Protein AF-A0A2M7TR78-F1 (afdb_monomer)

Solvent-accessible surface area (backbone atoms only — not comparable to full-atom values): 15381 Å² total; per-residue (Å²): 136,82,85,82,82,67,82,48,75,63,46,55,50,51,51,50,55,42,48,76,73,43,94,60,79,64,64,51,94,86,28,72,64,33,50,52,47,51,51,51,42,52,52,50,48,53,51,47,50,49,67,61,47,50,59,47,40,69,39,72,93,63,24,55,70,71,52,36,46,67,65,30,33,87,78,73,43,71,75,55,68,53,31,48,14,66,48,50,40,89,72,60,31,35,34,40,33,44,50,91,96,42,34,41,5,70,47,34,81,66,35,57,53,68,48,60,48,61,40,40,32,30,22,63,29,81,58,80,73,67,96,66,62,88,87,65,64,87,84,62,78,80,71,68,56,64,43,46,29,27,24,72,45,61,32,71,38,52,27,88,33,50,66,34,51,36,23,34,32,28,70,42,61,9,50,74,29,37,38,83,50,52,61,49,36,53,43,67,66,75,62,95,47,77,46,46,92,72,61,46,68,40,38,33,24,74,45,56,40,74,67,14,33,54,52,58,48,71,68,58,47,48,50,52,44,54,51,50,52,56,48,49,53,54,49,50,52,50,50,51,38,50,61,52,42,69,40,89,65,36,72,40,60,51,76,44,78,48,53,98,38,92,95,35,64,47,74,47,76,46,64,82,64,136

Foldseek 3Di:
DDPPPDQDPVLVVVVCVDVVPHVDDPCDPPDPVVVVSVVVVVVVVVVVCCVVVVVLCQDLVNHDDPNNQVLQCVQPRGFDAWAWFWDDLVVVFKKKFFPPPAACCNQAVNAKDKAAWFKKWKFWQPPVVPDPPPPDPPVPPSHRDIWMKTFHGMWTGGRGDRMTGTIIITPDTAQSNWFQAWFRTWDIRDQPGDNSVVPRITMIGPHTTRPTHHTDDSVRSSVVSVVSVVVVVVVVVVVVFVVQCPDPQFPGWDWAPAPVHHPDIDIDTDGPDD

Nearest PDB structures (foldseek):
  8kea-assembly1_e  TM=4.701E-01  e=2.530E-07  unclassified Caudoviricetes
  8fqc-assembly1_F1  TM=4.465E-01  e=9.139E-06  Agrobacterium phage Milano
  9b45-assembly1_l  TM=3.827E-01  e=9.665E-06  Pseudomonas virus Pa193
  7kh1-assembly1_A5  TM=3.472E-01  e=5.781E-04  Vibrio phage XM1
  9b45-assembly1_p  TM=4.237E-01  e=1.661E-01  Pseudomonas virus Pa193

Mean predicted aligned error: 12.59 Å

pLDDT: mean 82.3, std 13.84, range [30.02, 94.75]

Radius of gyration: 34.25 Å; Cα contacts (8 Å, |Δi|>4): 455; chains: 1; bounding box: 66×85×90 Å

Secondary structure (DSSP, 8-state):
---TT---HHHHHHHHHHHHHSS----STT-HHHHHHHHHHHHHHHHHHHHHHHHHHHSTTT--HHHHHHHHHHHH-SPPPPBEEEE-GGGT-EEEEESTT--HHHHTTT--EEEPTT-EEEE-S-----S-STT--TTS--SS--EEEEESS-EEE-TT-SEEEE-EEEEEEGGGG-B-STT---EE----STTGGGT-EEEEESS-B---BPPPPHHHHHHHHHHHHHHHHHHHHHHHHHHHHTSTT--EEEEEETTTSTT-EEEEEE----

Sequence (274 aa):
MSTFGRTSSALLRMIKALTDRTSINQMVVGSKSRYLLEIFDNELRIISNFVTELPRKVILPTSTGKILEQIGTPIIGSPFPSRQAEVSASDRIIQFSTRTGVTFGELNSGNSFTIPSGTQLWAPSDLSVSSSIAGIDEADNVQNRTINWSLTSSVFCPADSTGAFASAKALSPGRLGNLPLPGLLVGHGFTGYRDYLSNSLTVTNLKPIISGANEESETGYKYRISKAWTTSEAANDSAVSLAVTALPGVSNAIINRWVDGPGRFDVFLDSISP

Structure (mmCIF, N/CA/C/O backbone):
data_AF-A0A2M7TR78-F1
#
_entry.id   AF-A0A2M7TR78-F1
#
loop_
_atom_site.group_PDB
_atom_site.id
_atom_site.type_symbol
_atom_site.label_atom_id
_atom_site.label_alt_id
_atom_site.label_comp_id
_atom_site.label_asym_id
_atom_site.label_entity_id
_atom_site.label_seq_id
_atom_site.pdbx_PDB_ins_code
_atom_site.Cartn_x
_atom_site.Cartn_y
_atom_site.Cartn_z
_atom_site.occupancy
_atom_site.B_iso_or_equiv
_atom_site.auth_seq_id
_atom_site.auth_comp_id
_atom_site.auth_asym_id
_atom_site.auth_atom_id
_atom_site.pdbx_PDB_model_num
ATOM 1 N N . MET A 1 1 ? 11.847 37.497 -26.756 1.00 30.02 1 MET A N 1
ATOM 2 C CA . MET A 1 1 ? 13.128 38.228 -26.838 1.00 30.02 1 MET A CA 1
ATOM 3 C C . MET A 1 1 ? 14.242 37.214 -27.122 1.00 30.02 1 MET A C 1
ATOM 5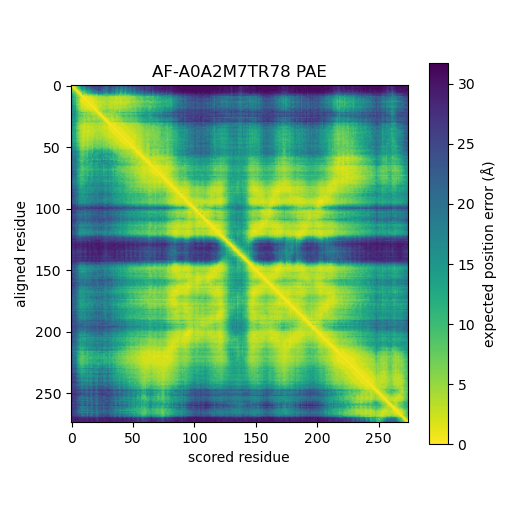 O O . MET A 1 1 ? 14.639 36.490 -26.228 1.00 30.02 1 MET A O 1
ATOM 9 N N . SER A 1 2 ? 14.617 37.088 -28.404 1.00 31.77 2 SER A N 1
ATOM 10 C CA . SER A 1 2 ? 15.861 36.516 -28.965 1.00 31.77 2 SER A CA 1
ATOM 11 C C . SER A 1 2 ? 16.477 35.228 -28.363 1.00 31.77 2 SER A C 1
ATOM 13 O O . SER A 1 2 ? 17.457 35.285 -27.623 1.00 31.77 2 SER A O 1
ATOM 15 N N . THR A 1 3 ? 16.039 34.057 -28.839 1.00 37.66 3 THR A N 1
ATOM 16 C CA . THR A 1 3 ? 16.807 32.786 -28.809 1.00 37.66 3 THR A CA 1
ATOM 17 C C . THR A 1 3 ? 17.647 32.549 -30.079 1.00 37.66 3 THR A C 1
ATOM 19 O O . THR A 1 3 ? 18.226 31.483 -30.248 1.00 37.66 3 THR A O 1
ATOM 22 N N . PHE A 1 4 ? 17.775 33.548 -30.962 1.00 42.75 4 PHE A N 1
ATOM 23 C CA . PHE A 1 4 ? 18.504 33.455 -32.241 1.00 42.75 4 PHE A CA 1
A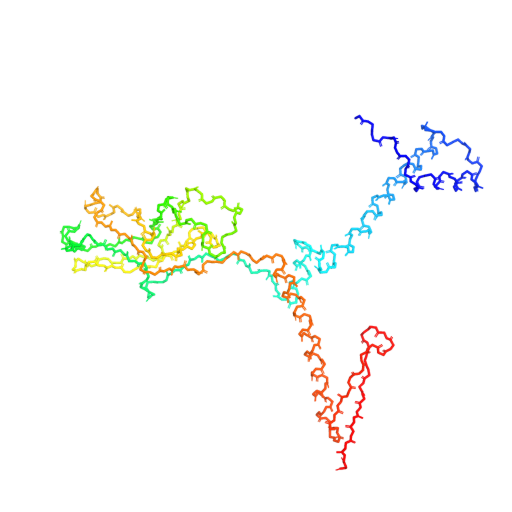TOM 24 C C . PHE A 1 4 ? 20.033 33.652 -32.134 1.00 42.75 4 PHE A C 1
ATOM 26 O O . PHE A 1 4 ? 20.729 33.688 -33.143 1.00 42.75 4 PHE A O 1
ATOM 33 N N . GLY A 1 5 ? 20.582 33.783 -30.922 1.00 38.59 5 GLY A N 1
ATOM 34 C CA . GLY A 1 5 ? 21.962 34.242 -30.708 1.00 38.59 5 GLY A CA 1
ATOM 35 C C . GLY A 1 5 ? 23.047 33.171 -30.554 1.00 38.59 5 GLY A C 1
ATOM 36 O O . GLY A 1 5 ? 24.192 33.526 -30.294 1.00 38.59 5 GLY A O 1
ATOM 37 N N . ARG A 1 6 ? 22.743 31.873 -30.665 1.00 44.91 6 ARG A N 1
ATOM 38 C CA . ARG A 1 6 ? 23.773 30.821 -30.591 1.00 44.91 6 ARG A CA 1
ATOM 39 C C . ARG A 1 6 ? 23.663 29.895 -31.791 1.00 44.91 6 ARG A C 1
ATOM 41 O O . ARG A 1 6 ? 22.784 29.044 -31.852 1.00 44.91 6 ARG A O 1
ATOM 48 N N . THR A 1 7 ? 24.565 30.065 -32.751 1.00 54.28 7 THR A N 1
ATOM 49 C CA . THR A 1 7 ? 24.762 29.122 -33.851 1.00 54.28 7 THR A CA 1
ATOM 50 C C . THR A 1 7 ? 25.126 27.751 -33.284 1.00 54.28 7 THR A C 1
ATOM 52 O O . THR A 1 7 ? 26.187 27.574 -32.688 1.00 54.28 7 THR A O 1
ATOM 55 N N . SER A 1 8 ? 24.234 26.774 -33.464 1.00 68.44 8 SER A N 1
ATOM 56 C CA . SER A 1 8 ? 24.501 25.360 -33.186 1.00 68.44 8 SER A CA 1
ATOM 57 C C . SER A 1 8 ? 25.784 24.919 -33.907 1.00 68.44 8 SER A C 1
ATOM 59 O O . SER A 1 8 ? 26.012 25.266 -35.070 1.00 68.44 8 SER A O 1
ATOM 61 N N . SER A 1 9 ? 26.642 24.140 -33.240 1.00 76.50 9 SER A N 1
ATOM 62 C CA . SER A 1 9 ? 27.861 23.590 -33.856 1.00 76.50 9 SER A CA 1
ATOM 63 C C . SER A 1 9 ? 27.544 22.665 -35.040 1.00 76.50 9 SER A C 1
ATOM 65 O O . SER A 1 9 ? 28.380 22.471 -35.923 1.00 76.50 9 SER A O 1
ATOM 67 N N . ALA A 1 10 ? 26.333 22.097 -35.091 1.00 78.19 10 ALA A N 1
ATOM 68 C CA . ALA A 1 10 ? 25.831 21.355 -36.244 1.00 78.19 10 ALA A CA 1
ATOM 69 C C . ALA A 1 10 ? 25.512 22.299 -37.413 1.00 78.19 10 ALA A C 1
ATOM 71 O O . ALA A 1 10 ? 26.036 22.100 -38.506 1.00 78.19 10 ALA A O 1
ATOM 72 N N . LEU A 1 11 ? 24.780 23.387 -37.167 1.00 83.38 11 LEU A N 1
ATOM 73 C CA . LEU A 1 11 ? 24.478 24.412 -38.166 1.00 83.38 11 LEU A CA 1
ATOM 74 C C . LEU A 1 11 ? 25.736 25.018 -38.804 1.00 83.38 11 LEU A C 1
ATOM 76 O O . LEU A 1 11 ? 25.782 25.187 -40.019 1.00 83.38 11 LEU A O 1
ATOM 80 N N . LEU A 1 12 ? 26.780 25.299 -38.019 1.00 84.69 12 LEU A N 1
ATOM 81 C CA . LEU A 1 12 ? 28.052 25.801 -38.553 1.00 84.69 12 LEU A CA 1
ATOM 82 C C . LEU A 1 12 ? 28.749 24.767 -39.456 1.00 84.69 12 LEU A C 1
ATOM 84 O O . LEU A 1 12 ? 29.280 25.120 -40.509 1.00 84.69 12 LEU A O 1
ATOM 88 N N . ARG A 1 13 ? 28.708 23.483 -39.074 1.00 83.19 13 ARG A N 1
ATOM 89 C CA . ARG A 1 13 ? 29.232 22.382 -39.897 1.00 83.19 13 ARG A CA 1
ATOM 90 C C . ARG A 1 13 ? 28.449 22.223 -41.197 1.00 83.19 13 ARG A C 1
ATOM 92 O O . ARG A 1 13 ? 29.071 22.002 -42.230 1.00 83.19 13 ARG A O 1
ATOM 99 N N . MET A 1 14 ? 27.126 22.383 -41.167 1.00 83.25 14 MET A N 1
ATOM 100 C CA . MET A 1 14 ? 26.292 22.333 -42.371 1.00 83.25 14 MET A CA 1
ATOM 101 C C . MET A 1 14 ? 26.569 23.501 -43.318 1.00 83.25 14 MET A C 1
ATOM 103 O O . MET A 1 14 ? 26.709 23.266 -44.513 1.00 83.25 14 MET A O 1
ATOM 107 N N . ILE A 1 15 ? 26.717 24.732 -42.802 1.00 85.88 15 ILE A N 1
ATOM 108 C CA . ILE A 1 15 ? 27.130 25.884 -43.626 1.00 85.88 15 ILE A CA 1
ATOM 109 C C . ILE A 1 15 ? 28.452 25.574 -44.316 1.00 85.88 15 ILE A C 1
ATOM 111 O O . ILE A 1 15 ? 28.545 25.680 -45.532 1.00 85.88 15 ILE A O 1
ATOM 115 N N . LYS A 1 16 ? 29.464 25.164 -43.539 1.00 84.94 16 LYS A N 1
ATOM 116 C CA . LYS A 1 16 ? 30.800 24.888 -44.066 1.00 84.94 16 LYS A CA 1
ATOM 117 C C . LYS A 1 16 ? 30.760 23.788 -45.126 1.00 84.94 16 LYS A C 1
ATOM 119 O O . LYS A 1 16 ? 31.300 23.962 -46.207 1.00 84.94 16 LYS A O 1
ATOM 124 N N . ALA A 1 17 ? 30.059 22.689 -44.852 1.00 84.75 17 ALA A N 1
ATOM 125 C CA . ALA A 1 17 ? 29.916 21.596 -45.804 1.00 84.75 17 ALA A CA 1
ATOM 126 C C . ALA A 1 17 ? 29.219 22.027 -47.103 1.00 84.75 17 ALA A C 1
ATOM 128 O O . ALA A 1 17 ? 29.588 21.531 -48.164 1.00 84.75 17 ALA A O 1
ATOM 129 N N . LEU A 1 18 ? 28.235 22.931 -47.041 1.00 83.94 18 LEU A N 1
ATOM 130 C CA . LEU A 1 18 ? 27.539 23.401 -48.236 1.00 83.94 18 LEU A CA 1
ATOM 131 C C . LEU A 1 18 ? 28.391 24.394 -49.037 1.00 83.94 18 LEU A C 1
ATOM 133 O O . LEU A 1 18 ? 28.472 24.256 -50.253 1.00 83.94 18 LEU A O 1
ATOM 137 N N . THR A 1 19 ? 29.056 25.344 -48.375 1.00 84.31 19 THR A N 1
ATOM 138 C CA . THR A 1 19 ? 29.946 26.314 -49.032 1.00 84.31 19 THR A CA 1
ATOM 139 C C . THR A 1 19 ? 31.171 25.635 -49.654 1.00 84.31 19 THR A C 1
ATOM 141 O O . THR A 1 19 ? 31.581 26.005 -50.746 1.00 84.31 19 THR A O 1
ATOM 144 N N . ASP A 1 20 ? 31.731 24.611 -49.000 1.00 85.69 20 ASP A N 1
ATOM 145 C CA . ASP A 1 20 ? 32.9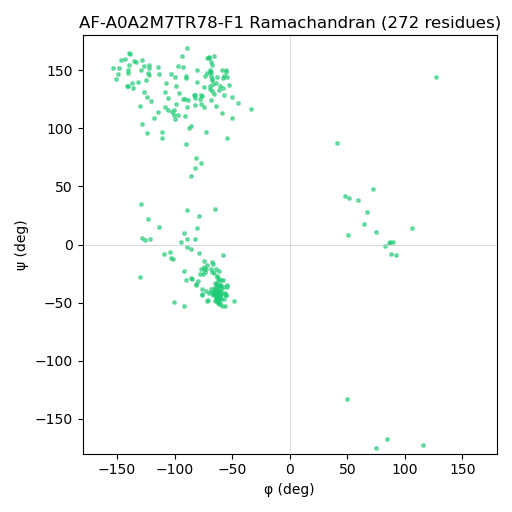36 23.922 -49.486 1.00 85.69 20 ASP A CA 1
ATOM 146 C C . ASP A 1 20 ? 32.634 22.933 -50.630 1.00 85.69 20 ASP A C 1
ATOM 148 O O . ASP A 1 20 ? 33.520 22.608 -51.419 1.00 85.69 20 ASP A O 1
ATOM 152 N N . ARG A 1 21 ? 31.401 22.408 -50.717 1.00 84.62 21 ARG A N 1
ATOM 153 C CA . ARG A 1 21 ? 31.023 21.353 -51.683 1.00 84.62 21 ARG A CA 1
ATOM 154 C C . ARG A 1 21 ? 30.103 21.824 -52.805 1.00 84.62 21 ARG A C 1
ATOM 156 O O . ARG A 1 21 ? 29.828 21.049 -53.718 1.00 84.62 21 ARG A O 1
ATOM 163 N N . THR A 1 22 ? 29.590 23.050 -52.737 1.00 84.31 22 THR A N 1
ATOM 164 C CA . THR A 1 22 ? 28.645 23.589 -53.723 1.00 84.31 22 THR A CA 1
ATOM 165 C C . THR A 1 22 ? 28.967 25.043 -54.046 1.00 84.31 22 THR A C 1
ATOM 167 O O . THR A 1 22 ? 29.671 25.715 -53.305 1.00 84.31 22 THR A O 1
ATOM 170 N N . SER A 1 23 ? 28.406 25.565 -55.135 1.00 83.25 23 SER A N 1
ATOM 171 C CA . SER A 1 23 ? 28.545 26.971 -55.532 1.00 83.25 23 SER A CA 1
ATOM 172 C C . SER A 1 23 ? 27.596 27.927 -54.786 1.00 83.25 23 SER A C 1
ATOM 174 O O . SER A 1 23 ? 27.369 29.054 -55.233 1.00 83.25 23 SER A O 1
ATOM 176 N N . ILE A 1 24 ? 26.975 27.489 -53.685 1.00 80.19 24 ILE A N 1
ATOM 177 C CA . ILE A 1 24 ? 26.026 28.303 -52.920 1.00 80.19 24 ILE A CA 1
ATOM 178 C C . ILE A 1 24 ? 26.799 29.171 -51.920 1.00 80.19 24 ILE A C 1
ATOM 180 O O . ILE A 1 24 ? 27.170 28.717 -50.842 1.00 80.19 24 ILE A O 1
ATOM 184 N N . ASN A 1 25 ? 26.971 30.452 -52.253 1.00 76.31 25 ASN A N 1
ATOM 185 C CA . ASN A 1 25 ? 27.801 31.379 -51.467 1.00 76.31 25 ASN A CA 1
ATOM 186 C C . ASN A 1 25 ? 26.997 32.349 -50.576 1.00 76.31 25 ASN A C 1
ATOM 188 O O . ASN A 1 25 ? 27.562 33.017 -49.711 1.00 76.31 25 ASN A O 1
ATOM 192 N N . GLN A 1 26 ? 25.673 32.441 -50.752 1.00 77.38 26 GLN A N 1
ATOM 193 C CA . GLN A 1 26 ? 24.813 33.341 -49.968 1.00 77.38 26 GLN A CA 1
ATOM 194 C C . GLN A 1 26 ? 24.276 32.650 -48.704 1.00 77.38 26 GLN A C 1
ATOM 196 O O . GLN A 1 26 ? 23.180 32.087 -48.700 1.00 77.38 26 GLN A O 1
ATOM 201 N N . MET A 1 27 ? 25.066 32.705 -47.625 1.00 77.06 27 MET A N 1
ATOM 202 C CA . MET A 1 27 ? 24.767 32.073 -46.324 1.00 77.06 27 MET A CA 1
ATOM 203 C C . MET A 1 27 ? 24.519 33.063 -45.180 1.00 77.06 27 MET A C 1
ATOM 205 O O . MET A 1 27 ? 24.521 32.683 -44.008 1.00 77.06 27 MET A O 1
ATOM 209 N N . VAL A 1 28 ? 24.295 34.337 -45.505 1.00 82.00 28 VAL A N 1
ATOM 210 C CA . VAL A 1 28 ? 24.009 35.384 -44.515 1.00 82.00 28 VAL A CA 1
ATOM 211 C C . VAL A 1 28 ? 22.633 35.148 -43.882 1.00 82.00 28 VAL A C 1
ATOM 213 O O . VAL A 1 28 ? 21.726 34.629 -44.539 1.00 82.00 28 VAL A O 1
ATOM 216 N N . VAL A 1 29 ? 22.470 35.534 -42.614 1.00 76.38 29 VAL A N 1
ATOM 217 C CA . VAL A 1 29 ? 21.190 35.488 -41.886 1.00 76.38 29 VAL A CA 1
ATOM 218 C C . VAL A 1 29 ? 20.090 36.157 -42.721 1.00 76.38 29 VAL A C 1
ATOM 220 O O . VAL A 1 29 ? 20.263 37.277 -43.192 1.00 76.38 29 VAL A O 1
ATOM 223 N N . GLY A 1 30 ? 18.983 35.445 -42.947 1.00 75.88 30 GLY A N 1
ATOM 224 C CA . GLY A 1 30 ? 17.877 35.893 -43.808 1.00 75.88 30 GLY A CA 1
ATOM 225 C C . GLY A 1 30 ? 17.959 35.449 -45.276 1.00 75.88 30 GLY A C 1
ATOM 226 O O . GLY A 1 30 ? 16.978 35.586 -46.005 1.00 75.88 30 GLY A O 1
ATOM 227 N N . SER A 1 31 ? 19.074 34.862 -45.725 1.00 85.44 31 SER A N 1
ATOM 228 C CA . SER A 1 31 ? 19.158 34.253 -47.064 1.00 85.44 31 SER A CA 1
ATOM 229 C C . SER A 1 31 ? 18.278 33.001 -47.141 1.00 85.44 31 SER A C 1
ATOM 231 O O . SER A 1 31 ? 18.211 32.232 -46.182 1.00 85.44 31 SER A O 1
ATOM 233 N N . LYS A 1 32 ? 17.660 32.729 -48.299 1.00 83.94 32 LYS A N 1
ATOM 234 C CA . LYS A 1 32 ? 16.801 31.540 -48.489 1.00 83.94 32 LYS A CA 1
ATOM 235 C C . LYS A 1 32 ? 17.536 30.232 -48.162 1.00 83.94 32 LYS A C 1
ATOM 237 O O . LYS A 1 32 ? 17.003 29.390 -47.447 1.00 83.94 32 LYS A O 1
ATOM 242 N N . SER A 1 33 ? 18.785 30.098 -48.611 1.00 82.19 33 SER A N 1
ATOM 243 C CA . SER A 1 33 ? 19.637 28.933 -48.331 1.00 82.19 33 SER A CA 1
ATOM 244 C C . SER A 1 33 ? 19.953 28.788 -46.842 1.00 82.19 33 SER A C 1
ATOM 246 O O . SER A 1 33 ? 19.924 27.687 -46.297 1.00 82.19 33 SER A O 1
ATOM 248 N N . ARG A 1 34 ? 20.197 29.911 -46.159 1.00 83.06 34 ARG A N 1
ATOM 249 C CA . ARG A 1 34 ? 20.451 29.944 -44.718 1.00 83.06 34 ARG A CA 1
ATOM 250 C C . ARG A 1 34 ? 19.214 29.539 -43.919 1.00 83.06 34 ARG A C 1
ATOM 252 O O . ARG A 1 34 ? 19.330 28.744 -42.994 1.00 83.06 34 ARG A O 1
ATOM 259 N N . TYR A 1 35 ? 18.050 30.042 -44.315 1.00 85.75 35 TYR A N 1
ATOM 260 C CA . TYR A 1 35 ? 16.777 29.733 -43.676 1.00 85.75 35 TYR A CA 1
ATOM 261 C C . TYR A 1 35 ? 16.413 28.246 -43.798 1.00 85.75 35 TYR A C 1
ATOM 263 O O . TYR A 1 35 ? 16.020 27.627 -42.815 1.00 85.75 35 TYR A O 1
ATOM 271 N N . LEU A 1 36 ? 16.634 27.634 -44.969 1.00 84.38 36 LEU A N 1
ATOM 272 C CA . LEU A 1 36 ? 16.453 26.188 -45.142 1.00 84.38 36 LEU A CA 1
ATOM 273 C C . LEU A 1 36 ? 17.379 25.381 -44.222 1.00 84.38 36 LEU A C 1
ATOM 275 O O . LEU A 1 36 ? 16.926 24.438 -43.580 1.00 84.38 36 LEU A O 1
ATOM 279 N N . LEU A 1 37 ? 18.655 25.764 -44.104 1.00 86.94 37 LEU A N 1
ATOM 280 C CA . LEU A 1 37 ? 19.589 25.104 -43.184 1.00 86.94 37 LEU A CA 1
ATOM 281 C C . LEU A 1 37 ? 19.193 25.270 -41.712 1.00 86.94 37 LEU A C 1
ATOM 283 O O . LEU A 1 37 ? 19.411 24.358 -40.922 1.00 86.94 37 LEU A O 1
ATOM 287 N N . GLU A 1 38 ? 18.614 26.407 -41.333 1.00 86.31 38 GLU A N 1
ATOM 288 C CA . GLU A 1 38 ? 18.095 26.628 -39.980 1.00 86.31 38 GLU A CA 1
ATOM 289 C C . GLU A 1 38 ? 16.866 25.756 -39.686 1.00 86.31 38 GLU A C 1
ATOM 291 O O . GLU A 1 38 ? 16.775 25.196 -38.594 1.00 86.31 38 GLU A O 1
ATOM 296 N N . ILE A 1 39 ? 15.972 25.560 -40.664 1.00 86.81 39 ILE A N 1
ATOM 297 C CA . ILE A 1 39 ? 14.870 24.589 -40.555 1.00 86.81 39 ILE A CA 1
ATOM 298 C C . ILE A 1 39 ? 15.430 23.172 -40.395 1.00 86.81 39 ILE A C 1
ATOM 300 O O . ILE A 1 39 ? 15.027 22.462 -39.477 1.00 86.81 39 ILE A O 1
ATOM 304 N N . PHE A 1 40 ? 16.399 22.769 -41.225 1.00 86.25 40 PHE A N 1
ATOM 305 C CA . PHE A 1 40 ? 17.019 21.446 -41.112 1.00 86.25 40 PHE A CA 1
ATOM 306 C C . PHE A 1 40 ? 17.740 21.241 -39.776 1.00 86.25 40 PHE A C 1
ATOM 308 O O . PHE A 1 40 ? 17.612 20.170 -39.195 1.00 86.25 40 PHE A O 1
ATOM 315 N N . ASP A 1 41 ? 18.462 22.239 -39.255 1.00 88.19 41 ASP A N 1
ATOM 316 C CA . ASP A 1 41 ? 19.083 22.154 -37.922 1.00 88.19 41 ASP A CA 1
ATOM 317 C C . ASP A 1 41 ? 18.023 22.014 -36.826 1.00 88.19 41 ASP A C 1
ATOM 319 O O . ASP A 1 41 ? 18.202 21.239 -35.889 1.00 88.19 41 ASP A O 1
ATOM 323 N N . ASN A 1 42 ? 16.901 22.727 -36.953 1.00 88.50 42 ASN A N 1
ATOM 324 C CA . ASN A 1 42 ? 15.798 22.620 -36.010 1.00 88.50 42 ASN A CA 1
ATOM 325 C C . ASN A 1 42 ? 15.181 21.212 -36.009 1.00 88.50 42 ASN A C 1
ATOM 327 O O . ASN A 1 42 ? 15.053 20.616 -34.940 1.00 88.50 42 ASN A O 1
ATOM 331 N N . GLU A 1 43 ? 14.875 20.662 -37.184 1.00 87.75 43 GLU A N 1
ATOM 332 C CA . GLU A 1 43 ? 14.347 19.298 -37.324 1.00 87.75 43 GLU A CA 1
ATOM 333 C C . GLU A 1 43 ? 15.358 18.244 -36.860 1.00 87.75 43 GLU A C 1
ATOM 335 O O . GLU A 1 43 ? 15.024 17.358 -36.073 1.00 87.75 43 GLU A O 1
ATOM 340 N N . LEU A 1 44 ? 16.630 18.373 -37.251 1.00 87.56 44 LEU A N 1
ATOM 341 C CA . LEU A 1 44 ? 17.699 17.481 -36.794 1.00 87.56 44 LEU A CA 1
ATOM 342 C C . LEU A 1 44 ? 17.879 17.534 -35.280 1.00 87.56 44 LEU A C 1
ATOM 344 O O . LEU A 1 44 ? 18.168 16.508 -34.672 1.00 87.56 44 LEU A O 1
ATOM 348 N N . ARG A 1 45 ? 17.693 18.695 -34.648 1.00 85.69 45 ARG A N 1
ATOM 349 C CA . ARG A 1 45 ? 17.751 18.814 -33.190 1.00 85.69 45 ARG A CA 1
ATOM 350 C C . ARG A 1 45 ? 16.578 18.102 -32.527 1.00 85.69 45 ARG A C 1
ATOM 352 O O . ARG A 1 45 ? 16.786 17.428 -31.523 1.00 85.69 45 ARG A O 1
ATOM 359 N N . ILE A 1 46 ? 15.372 18.215 -33.081 1.00 86.31 46 ILE A N 1
ATOM 360 C CA . ILE A 1 46 ? 14.194 17.490 -32.583 1.00 86.31 46 ILE A CA 1
ATOM 361 C C . ILE A 1 46 ? 14.424 15.978 -32.704 1.00 86.31 46 ILE A C 1
ATOM 363 O O . ILE A 1 46 ? 14.272 15.260 -31.715 1.00 86.31 46 ILE A O 1
ATOM 367 N N . ILE A 1 47 ? 14.874 15.508 -33.871 1.00 86.69 47 ILE A N 1
ATOM 368 C CA . ILE A 1 47 ? 15.188 14.093 -34.113 1.00 86.69 47 ILE A CA 1
ATOM 369 C C . ILE A 1 47 ? 16.321 13.622 -33.196 1.00 86.69 47 ILE A C 1
ATOM 371 O O . ILE A 1 47 ? 16.205 12.574 -32.571 1.00 86.69 47 ILE A O 1
ATOM 375 N N . SER A 1 48 ? 17.401 14.393 -33.067 1.00 85.12 48 SER A N 1
ATOM 376 C CA . SER A 1 48 ? 18.526 14.048 -32.195 1.00 85.12 48 SER A CA 1
ATOM 377 C C . SER A 1 48 ? 18.075 13.924 -30.748 1.00 85.12 48 SER A C 1
ATOM 379 O O . SER A 1 48 ? 18.419 12.942 -30.102 1.00 85.12 48 SER A O 1
ATOM 381 N N . ASN A 1 49 ? 17.285 14.877 -30.249 1.00 83.00 49 ASN A N 1
ATOM 382 C CA . ASN A 1 49 ? 16.748 14.816 -28.893 1.00 83.00 49 ASN A CA 1
ATOM 383 C C . ASN A 1 49 ? 15.870 13.575 -28.710 1.00 83.00 49 ASN A C 1
ATOM 385 O O . ASN A 1 49 ? 15.962 12.902 -27.689 1.00 83.00 49 ASN A O 1
ATOM 389 N N . PHE A 1 50 ? 15.056 13.225 -29.706 1.00 82.75 50 PHE A N 1
ATOM 390 C CA . PHE A 1 50 ? 14.259 12.003 -29.675 1.00 82.75 50 PHE A CA 1
ATOM 391 C C . PHE A 1 50 ? 15.138 10.743 -29.617 1.00 82.75 50 PHE A C 1
ATOM 393 O O . PHE A 1 50 ? 14.941 9.900 -28.744 1.00 82.75 50 PHE A O 1
ATOM 400 N N . VAL A 1 51 ? 16.156 10.642 -30.476 1.00 82.56 51 VAL A N 1
ATOM 4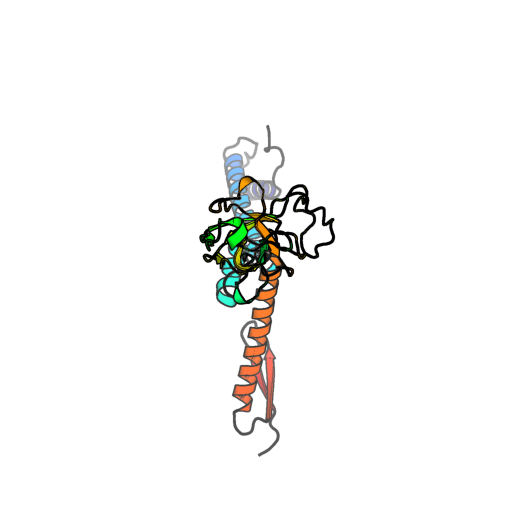01 C CA . VAL A 1 51 ? 17.084 9.499 -30.529 1.00 82.56 51 VAL A CA 1
ATOM 402 C C . VAL A 1 51 ? 17.926 9.376 -29.256 1.00 82.56 51 VAL A C 1
ATOM 404 O O . VAL A 1 51 ? 18.226 8.261 -28.845 1.00 82.56 51 VAL A O 1
ATOM 407 N N . THR A 1 52 ? 18.295 10.478 -28.600 1.00 82.25 52 THR A N 1
ATOM 408 C CA . THR A 1 52 ? 19.069 10.424 -27.347 1.00 82.25 52 THR A CA 1
ATOM 409 C C . THR A 1 52 ? 18.205 10.146 -26.122 1.00 82.25 52 THR A C 1
ATOM 411 O O . THR A 1 52 ? 18.652 9.471 -25.195 1.00 82.25 52 THR A O 1
ATOM 414 N N . GLU A 1 53 ? 16.971 10.650 -26.097 1.00 81.12 53 GLU A N 1
ATOM 415 C CA . GLU A 1 53 ? 16.081 10.518 -24.940 1.00 81.12 53 GLU A CA 1
ATOM 416 C C . GLU A 1 53 ? 15.311 9.195 -24.931 1.00 81.12 53 GLU A C 1
ATOM 418 O O . GLU A 1 53 ? 15.017 8.667 -23.858 1.00 81.12 53 GLU A O 1
ATOM 423 N N . LEU A 1 54 ? 15.010 8.613 -26.096 1.00 77.50 54 LEU A N 1
ATOM 424 C CA . LEU A 1 54 ? 14.304 7.334 -26.171 1.00 77.50 54 LEU A CA 1
ATOM 425 C C . LEU A 1 54 ? 15.043 6.188 -25.457 1.00 77.50 54 LEU A C 1
ATOM 427 O O . LEU A 1 54 ? 14.435 5.568 -24.584 1.00 77.50 54 LEU A O 1
ATOM 431 N N . PRO A 1 55 ? 16.333 5.905 -25.735 1.00 77.25 55 PRO A N 1
ATOM 432 C CA . PRO A 1 55 ? 17.046 4.825 -25.058 1.00 77.25 55 PRO A CA 1
ATOM 433 C C . PRO A 1 55 ? 17.105 5.038 -23.546 1.00 77.25 55 PRO A C 1
ATOM 435 O O . PRO A 1 55 ? 16.913 4.098 -22.780 1.00 77.25 55 PRO A O 1
ATOM 438 N N . ARG A 1 56 ? 17.283 6.288 -23.097 1.00 75.94 56 ARG A N 1
ATOM 439 C CA . ARG A 1 56 ? 17.284 6.628 -21.666 1.00 75.94 56 ARG A CA 1
ATOM 440 C C . ARG A 1 56 ? 15.957 6.292 -20.998 1.00 75.94 56 ARG A C 1
ATOM 442 O O . ARG A 1 56 ? 15.948 5.855 -19.856 1.00 75.94 56 ARG A O 1
ATOM 449 N N . LYS A 1 57 ? 14.838 6.434 -21.698 1.00 78.69 57 LYS A N 1
ATOM 450 C CA . LYS A 1 57 ? 13.527 6.089 -21.143 1.00 78.69 57 LYS A CA 1
ATOM 451 C C . LYS A 1 57 ? 13.269 4.583 -21.085 1.00 78.69 57 LYS A C 1
ATOM 453 O O . LYS A 1 57 ? 12.484 4.160 -20.248 1.00 78.69 57 LYS A O 1
ATOM 458 N N . VAL A 1 58 ? 13.917 3.789 -21.940 1.00 79.19 58 VAL A N 1
ATOM 459 C CA . VAL A 1 58 ? 13.686 2.335 -22.053 1.00 79.19 58 VAL A CA 1
ATOM 460 C C . VAL A 1 58 ? 14.619 1.514 -21.152 1.00 79.19 58 VAL A C 1
ATOM 462 O O . VAL A 1 58 ? 14.296 0.390 -20.781 1.00 79.19 58 VAL A O 1
ATOM 465 N N . ILE A 1 59 ? 15.771 2.054 -20.754 1.00 83.88 59 ILE A N 1
ATOM 466 C CA . ILE A 1 59 ? 16.701 1.346 -19.864 1.00 83.88 59 ILE A CA 1
ATOM 467 C C . ILE A 1 59 ? 16.162 1.381 -18.423 1.00 83.88 59 ILE A C 1
ATOM 469 O O . ILE A 1 59 ? 15.860 2.450 -17.893 1.00 83.88 59 ILE A O 1
ATOM 473 N N . LEU A 1 60 ? 16.053 0.215 -17.771 1.00 85.69 60 LEU A N 1
ATOM 474 C CA . LEU A 1 60 ? 15.372 0.054 -16.473 1.00 85.69 60 LEU A CA 1
ATOM 475 C C . LEU A 1 60 ? 15.785 1.085 -15.393 1.00 85.69 60 LEU A C 1
ATOM 477 O O . LEU A 1 60 ? 14.887 1.700 -14.811 1.00 85.69 60 LEU A O 1
ATOM 481 N N . PRO A 1 61 ? 17.082 1.349 -15.127 1.00 85.31 61 PRO A N 1
ATOM 482 C CA . PRO A 1 61 ? 17.501 2.323 -14.117 1.00 85.31 61 PRO A CA 1
ATOM 483 C C . PRO A 1 61 ? 16.948 3.734 -14.357 1.00 85.31 61 PRO A C 1
ATOM 485 O O . PRO A 1 61 ? 16.577 4.423 -13.406 1.00 85.31 61 PRO A O 1
ATOM 488 N N . THR A 1 62 ? 16.850 4.149 -15.620 1.00 85.69 62 THR A N 1
ATOM 489 C CA . THR A 1 62 ? 16.478 5.509 -16.037 1.00 85.69 62 THR A CA 1
ATOM 490 C C . THR A 1 62 ? 15.023 5.638 -16.494 1.00 85.69 62 THR A C 1
ATOM 492 O O . THR A 1 62 ? 14.519 6.753 -16.593 1.00 85.69 62 THR A O 1
ATOM 495 N N . SER A 1 63 ? 14.327 4.522 -16.720 1.00 86.19 63 SER A N 1
ATOM 496 C CA . SER A 1 63 ? 12.893 4.491 -17.035 1.00 86.19 63 SER A CA 1
ATOM 497 C C . SER A 1 63 ? 12.038 5.031 -15.881 1.00 86.19 63 SER A C 1
ATOM 499 O O . SER A 1 63 ? 12.373 4.825 -14.716 1.00 86.19 63 SER A O 1
ATOM 501 N N . THR A 1 64 ? 10.943 5.733 -16.174 1.00 87.75 64 THR A N 1
ATOM 502 C CA . THR A 1 64 ? 10.020 6.293 -15.165 1.00 87.75 64 THR A CA 1
ATOM 503 C C . THR A 1 64 ? 8.568 6.211 -15.639 1.00 87.75 64 THR A C 1
ATOM 505 O O . THR A 1 64 ? 8.299 6.067 -16.841 1.00 87.75 64 THR A O 1
ATOM 508 N N . GLY A 1 65 ? 7.627 6.278 -14.692 1.00 86.88 65 GLY A N 1
ATOM 509 C CA . GLY A 1 65 ? 6.184 6.257 -14.932 1.00 86.88 65 GLY A CA 1
ATOM 510 C C . GLY A 1 65 ? 5.717 5.125 -15.852 1.00 86.88 65 GLY A C 1
ATOM 511 O O . GLY A 1 65 ? 6.137 3.974 -15.738 1.00 86.88 65 GLY A O 1
ATOM 512 N N . LYS A 1 66 ? 4.879 5.468 -16.838 1.00 88.44 66 LYS A N 1
ATOM 513 C CA . LYS A 1 66 ? 4.250 4.491 -17.745 1.00 88.44 66 LYS A CA 1
ATOM 514 C C . LYS A 1 66 ? 5.234 3.622 -18.530 1.00 88.44 66 LYS A C 1
ATOM 516 O O . LYS A 1 66 ? 4.896 2.495 -18.870 1.00 88.44 66 LYS A O 1
ATOM 521 N N . ILE A 1 67 ? 6.429 4.122 -18.850 1.00 87.88 67 ILE A N 1
ATOM 522 C CA . ILE A 1 67 ? 7.413 3.334 -19.611 1.00 87.88 67 ILE A CA 1
ATOM 523 C C . ILE A 1 67 ? 8.000 2.236 -18.720 1.00 87.88 67 ILE A C 1
ATOM 525 O O . ILE A 1 67 ? 8.142 1.096 -19.153 1.00 87.88 67 ILE A O 1
ATOM 529 N N . LEU A 1 68 ? 8.262 2.552 -17.450 1.00 89.38 68 LEU A N 1
ATOM 530 C CA . LEU A 1 68 ? 8.674 1.568 -16.454 1.00 89.38 68 LEU A CA 1
ATOM 531 C C . LEU A 1 68 ? 7.582 0.507 -16.236 1.00 89.38 68 LEU A C 1
ATOM 533 O O . LEU A 1 68 ? 7.882 -0.684 -16.164 1.00 89.38 68 LEU A O 1
ATOM 537 N N . GLU A 1 69 ? 6.311 0.912 -16.193 1.00 90.00 69 GLU A N 1
ATOM 538 C CA . GLU A 1 69 ? 5.187 -0.028 -16.131 1.00 90.00 69 GLU A CA 1
ATOM 539 C C . GLU A 1 69 ? 5.110 -0.925 -17.369 1.00 90.00 69 GLU A C 1
ATOM 541 O O . GLU A 1 69 ? 4.922 -2.129 -17.220 1.00 90.00 69 GLU A O 1
ATOM 546 N N . GLN A 1 70 ? 5.304 -0.384 -18.575 1.00 89.25 70 GLN A N 1
ATOM 547 C CA . GLN A 1 70 ? 5.330 -1.172 -19.813 1.00 89.25 70 GLN A CA 1
ATOM 548 C C . GLN A 1 70 ? 6.459 -2.210 -19.826 1.00 89.25 70 GLN A C 1
ATOM 550 O O . GLN A 1 70 ? 6.262 -3.309 -20.337 1.00 89.25 70 GLN A O 1
ATOM 555 N N . ILE A 1 71 ? 7.616 -1.883 -19.243 1.00 87.56 71 ILE A N 1
ATOM 556 C CA . ILE A 1 71 ? 8.739 -2.818 -19.094 1.00 87.56 71 ILE A CA 1
ATOM 557 C C . ILE A 1 71 ? 8.417 -3.889 -18.045 1.00 87.56 71 ILE A C 1
ATOM 559 O O . ILE A 1 71 ? 8.639 -5.070 -18.289 1.00 87.56 71 ILE A O 1
ATOM 563 N N . GLY A 1 72 ? 7.912 -3.489 -16.875 1.00 88.75 72 GLY A N 1
ATOM 564 C CA . GLY A 1 72 ? 7.743 -4.382 -15.727 1.00 88.75 72 GLY A CA 1
ATOM 565 C C . GLY A 1 72 ? 6.485 -5.250 -15.749 1.00 88.75 72 GLY A C 1
ATOM 566 O O . GLY A 1 72 ? 6.543 -6.398 -15.311 1.00 88.75 72 GLY A O 1
ATOM 567 N N . THR A 1 73 ? 5.369 -4.748 -16.288 1.00 91.31 73 THR A N 1
ATOM 568 C CA . THR A 1 73 ? 4.060 -5.431 -16.237 1.00 91.31 73 THR A CA 1
ATOM 569 C C . THR A 1 73 ? 4.097 -6.835 -16.847 1.00 91.31 73 THR A C 1
ATOM 571 O O . THR A 1 73 ? 3.567 -7.749 -16.217 1.00 91.31 73 THR A O 1
ATOM 574 N N . PRO A 1 74 ? 4.757 -7.071 -18.000 1.00 88.44 74 PRO A N 1
ATOM 575 C CA . PRO A 1 74 ? 4.884 -8.418 -18.559 1.00 88.44 74 PRO A CA 1
ATOM 576 C C . PRO A 1 74 ? 5.688 -9.399 -17.691 1.00 88.44 74 PRO A C 1
ATOM 578 O O . PRO A 1 74 ? 5.556 -10.604 -17.872 1.00 88.44 74 PRO A O 1
ATOM 581 N N . ILE A 1 75 ? 6.538 -8.905 -16.785 1.00 87.25 75 ILE A N 1
ATOM 582 C CA . ILE A 1 75 ? 7.479 -9.727 -16.010 1.00 87.25 75 ILE A CA 1
ATOM 583 C C . ILE A 1 75 ? 6.942 -9.985 -14.602 1.00 87.25 75 ILE A C 1
ATOM 585 O O . ILE A 1 75 ? 6.949 -11.118 -14.133 1.00 87.25 75 ILE A O 1
ATOM 589 N N . ILE A 1 76 ? 6.506 -8.928 -13.911 1.00 91.44 76 ILE A N 1
ATOM 590 C CA . ILE A 1 76 ? 6.145 -8.975 -12.486 1.00 91.44 76 ILE A CA 1
ATOM 591 C C . ILE A 1 76 ? 4.732 -8.461 -12.186 1.00 91.44 76 ILE A C 1
ATOM 593 O O . ILE A 1 76 ? 4.364 -8.372 -11.011 1.00 91.44 76 ILE A O 1
ATOM 597 N N . GLY A 1 77 ? 3.958 -8.108 -13.216 1.00 91.69 77 GLY A N 1
ATOM 598 C CA . GLY A 1 77 ? 2.680 -7.413 -13.068 1.00 91.69 77 GLY A CA 1
ATOM 599 C C . GLY A 1 77 ? 2.843 -5.933 -12.713 1.00 91.69 77 GLY A C 1
ATOM 600 O O . GLY A 1 77 ? 3.949 -5.402 -12.694 1.00 91.69 77 GLY A O 1
ATOM 601 N N . SER A 1 78 ? 1.727 -5.253 -12.460 1.00 90.56 78 SER A N 1
ATOM 602 C CA . SER A 1 78 ? 1.706 -3.818 -12.151 1.00 90.56 78 SER A CA 1
ATOM 603 C C . SER A 1 78 ? 2.300 -3.491 -10.765 1.00 90.56 78 SER A C 1
ATOM 605 O O . SER A 1 78 ? 2.392 -4.380 -9.907 1.00 90.56 78 SER A O 1
ATOM 607 N N . PRO A 1 79 ? 2.688 -2.222 -10.517 1.00 90.19 79 PRO A N 1
ATOM 608 C CA . PRO A 1 79 ? 3.086 -1.760 -9.189 1.00 90.19 79 PRO A CA 1
ATOM 609 C C . PRO A 1 79 ? 2.000 -2.029 -8.148 1.00 90.19 79 PRO A C 1
ATOM 611 O O . PRO A 1 79 ? 0.806 -2.039 -8.465 1.00 90.19 79 PRO A O 1
ATOM 614 N N . PHE A 1 80 ? 2.398 -2.248 -6.894 1.00 90.94 80 PHE A N 1
ATOM 615 C CA . PHE A 1 80 ? 1.404 -2.443 -5.840 1.00 90.94 80 PHE A CA 1
ATOM 616 C C . PHE A 1 80 ? 0.641 -1.136 -5.578 1.00 90.94 80 PHE A C 1
ATOM 618 O O . PHE A 1 80 ? 1.275 -0.124 -5.261 1.00 90.94 80 PHE A O 1
ATOM 625 N N . PRO A 1 81 ? -0.704 -1.144 -5.666 1.00 90.75 81 PRO A N 1
ATOM 626 C CA . PRO A 1 81 ? -1.490 0.047 -5.398 1.00 90.75 81 PRO A CA 1
ATOM 627 C C . PRO A 1 81 ? -1.445 0.389 -3.910 1.00 90.75 81 PRO A C 1
ATOM 629 O O . PRO A 1 81 ? -1.185 -0.463 -3.054 1.00 90.75 81 PRO A O 1
ATOM 632 N N . SER A 1 82 ? -1.774 1.638 -3.590 1.00 90.38 82 SER A N 1
ATOM 633 C CA . SER A 1 82 ? -1.981 2.022 -2.197 1.00 90.38 82 SER A CA 1
ATOM 634 C C . SER A 1 82 ? -3.122 1.210 -1.567 1.00 90.38 82 SER A C 1
ATOM 636 O O . SER A 1 82 ? -4.186 1.003 -2.153 1.00 90.38 82 SER A O 1
ATOM 638 N N . ARG A 1 83 ? -2.896 0.739 -0.340 1.00 91.56 83 ARG A N 1
ATOM 639 C CA . ARG A 1 83 ? -3.857 -0.020 0.460 1.00 91.56 83 ARG A CA 1
ATOM 640 C C . ARG A 1 83 ? -4.359 0.841 1.607 1.00 91.56 83 ARG A C 1
ATOM 642 O O . ARG A 1 83 ? -3.567 1.437 2.338 1.00 91.56 83 ARG A O 1
ATOM 649 N N . GLN A 1 84 ? -5.675 0.885 1.772 1.00 91.69 84 GLN A N 1
ATOM 650 C CA . GLN A 1 84 ? -6.316 1.508 2.928 1.00 91.69 84 GLN A CA 1
ATOM 651 C C . GLN A 1 84 ? -6.147 0.625 4.167 1.00 91.69 84 GLN A C 1
ATOM 653 O O . GLN A 1 84 ? -6.166 -0.601 4.067 1.00 91.69 84 GLN A O 1
ATOM 658 N N . ALA A 1 85 ? -5.989 1.251 5.332 1.00 91.56 85 ALA A N 1
ATOM 659 C CA . ALA A 1 85 ? -6.016 0.528 6.593 1.00 91.56 85 ALA A CA 1
ATOM 660 C C . ALA A 1 85 ? -7.437 0.017 6.861 1.00 91.56 85 ALA A C 1
ATOM 662 O O . ALA A 1 85 ? -8.411 0.754 6.709 1.00 91.56 85 ALA A O 1
ATOM 663 N N . GLU A 1 86 ? -7.558 -1.241 7.256 1.00 93.19 86 GLU A N 1
ATOM 664 C CA . GLU A 1 86 ? -8.833 -1.866 7.601 1.00 93.19 86 GLU A CA 1
ATOM 665 C C . GLU A 1 86 ? -8.685 -2.763 8.826 1.00 93.19 86 GLU A C 1
ATOM 667 O O . GLU A 1 86 ? -7.585 -3.238 9.134 1.00 93.19 86 GLU A O 1
ATOM 672 N N . VAL A 1 87 ? -9.800 -2.941 9.532 1.00 94.75 87 VAL A N 1
ATOM 673 C CA . VAL A 1 87 ? -9.929 -3.752 10.743 1.00 94.75 87 VAL A CA 1
ATOM 674 C C . VAL A 1 87 ? -11.258 -4.483 10.722 1.00 94.75 87 VAL A C 1
ATOM 676 O O . VAL A 1 87 ? -12.302 -3.882 10.450 1.00 94.75 87 VAL A O 1
ATOM 679 N N . SER A 1 88 ? -11.225 -5.762 11.087 1.00 94.19 88 SER A N 1
ATOM 680 C CA . SER A 1 88 ? -12.424 -6.564 11.300 1.00 94.19 88 SER A CA 1
ATOM 681 C C . SER A 1 88 ? -12.861 -6.544 12.770 1.00 94.19 88 SER A C 1
ATOM 683 O O . SER A 1 88 ? -12.046 -6.416 13.686 1.00 94.19 88 SER A O 1
ATOM 685 N N . ALA A 1 89 ? -14.157 -6.729 13.028 1.00 90.88 89 ALA A N 1
ATOM 686 C CA . ALA A 1 89 ? -14.684 -6.825 14.391 1.00 90.88 89 ALA A CA 1
ATOM 687 C C . ALA A 1 89 ? -14.121 -8.040 15.158 1.00 90.88 89 ALA A C 1
ATOM 689 O O . ALA A 1 89 ? -13.998 -7.987 16.383 1.00 90.88 89 ALA A O 1
ATOM 690 N N . SER A 1 90 ? -13.733 -9.112 14.454 1.00 91.44 90 SER A N 1
ATOM 691 C CA . SER A 1 90 ? -13.069 -10.284 15.045 1.00 91.44 90 SER A CA 1
ATOM 692 C C . SER A 1 90 ? -11.706 -9.962 15.652 1.00 91.44 90 SER A C 1
ATOM 694 O O . SER A 1 90 ? -11.322 -10.602 16.630 1.00 91.44 90 SER A O 1
ATOM 696 N N . ASP A 1 91 ? -11.011 -8.939 15.144 1.00 91.00 91 ASP A N 1
ATOM 697 C CA . ASP A 1 91 ? -9.688 -8.548 15.643 1.00 91.00 91 ASP A CA 1
ATOM 698 C C . ASP A 1 91 ? -9.759 -7.832 17.001 1.00 91.00 91 ASP A C 1
ATOM 700 O O . ASP A 1 91 ? -8.740 -7.680 17.681 1.00 91.00 91 ASP A O 1
ATOM 704 N N . ARG A 1 92 ? -10.965 -7.400 17.411 1.00 92.31 92 ARG A N 1
ATOM 705 C CA . ARG A 1 92 ? -11.235 -6.684 18.669 1.00 92.31 92 ARG A CA 1
ATOM 706 C C . ARG A 1 92 ? -10.325 -5.469 18.872 1.00 92.31 92 ARG A C 1
ATOM 708 O O . ARG A 1 92 ? -9.834 -5.225 19.971 1.00 92.31 92 ARG A O 1
ATOM 715 N N . ILE A 1 93 ? -10.066 -4.722 17.799 1.00 92.75 93 ILE A N 1
ATOM 716 C CA . ILE A 1 93 ? -9.197 -3.541 17.850 1.00 92.75 93 ILE A CA 1
ATOM 717 C C . ILE A 1 93 ? -10.016 -2.285 18.117 1.00 92.75 93 ILE A C 1
ATOM 719 O O . ILE A 1 93 ? -9.697 -1.553 19.045 1.00 92.75 93 ILE A O 1
ATOM 723 N N . ILE A 1 94 ? -11.056 -2.023 17.325 1.00 93.75 94 ILE A N 1
ATOM 724 C CA . ILE A 1 94 ? -11.903 -0.839 17.501 1.00 93.75 94 ILE A CA 1
ATOM 725 C C . ILE A 1 94 ? -13.076 -1.212 18.393 1.00 93.75 94 ILE A C 1
ATOM 727 O O . ILE A 1 94 ? -13.809 -2.159 18.099 1.00 93.75 94 ILE A O 1
ATOM 731 N N . GLN A 1 95 ? -13.251 -0.452 19.467 1.00 93.69 95 GLN A N 1
ATOM 732 C CA . GLN A 1 95 ? -14.298 -0.651 20.449 1.00 93.69 95 GLN A CA 1
ATOM 733 C C . GLN A 1 95 ? -15.081 0.645 20.645 1.00 93.69 95 GLN A C 1
ATOM 735 O O . GLN A 1 95 ? -14.506 1.706 20.881 1.00 93.69 95 GLN A O 1
ATOM 740 N N . PHE A 1 96 ? -16.402 0.529 20.590 1.00 92.75 96 PHE A N 1
ATOM 741 C CA . PHE A 1 96 ? -17.304 1.493 21.195 1.00 92.75 96 PHE A CA 1
ATOM 742 C C . PHE A 1 96 ? -17.457 1.154 22.667 1.00 92.75 96 PHE A C 1
ATOM 744 O O . PHE A 1 96 ? -17.755 0.008 23.009 1.00 92.75 96 PHE A O 1
ATOM 751 N N . SER A 1 97 ? -17.254 2.143 23.519 1.00 91.06 97 SER A N 1
ATOM 752 C CA . SER A 1 97 ? -17.375 2.036 24.964 1.00 91.06 97 SER A CA 1
ATOM 753 C C . SER A 1 97 ? -18.266 3.142 25.492 1.00 91.06 97 SER A C 1
ATOM 755 O O . SER A 1 97 ? -18.346 4.230 24.932 1.00 91.06 97 SER A O 1
ATOM 757 N N . THR A 1 98 ? -18.945 2.868 26.587 1.00 89.62 98 THR A N 1
ATOM 758 C CA . THR A 1 98 ? -19.647 3.883 27.367 1.00 89.62 98 THR A CA 1
ATOM 759 C C . THR A 1 98 ? -18.705 4.480 28.415 1.00 89.62 98 THR A C 1
ATOM 761 O O . THR A 1 98 ? -17.608 3.970 28.669 1.00 89.62 98 THR A O 1
ATOM 764 N N . ARG A 1 99 ? -19.117 5.576 29.060 1.00 83.25 99 ARG A N 1
ATOM 765 C CA . ARG A 1 99 ? -18.432 6.062 30.266 1.00 83.25 99 ARG A CA 1
ATOM 766 C C . ARG A 1 99 ? -18.411 4.962 31.341 1.00 83.25 99 ARG A C 1
ATOM 768 O O . ARG A 1 99 ? -19.367 4.202 31.477 1.00 83.25 99 ARG A O 1
ATOM 775 N N . THR A 1 100 ? -17.326 4.903 32.116 1.00 78.50 100 THR A N 1
ATOM 776 C CA . THR A 1 100 ? -17.106 3.902 33.170 1.00 78.50 100 THR A CA 1
ATOM 777 C C . THR A 1 100 ? -18.346 3.697 34.040 1.00 78.50 100 THR A C 1
ATOM 779 O O . THR A 1 100 ? -18.817 4.638 34.675 1.00 78.50 100 THR A O 1
ATOM 782 N N . GLY A 1 101 ? -18.839 2.456 34.081 1.00 75.19 101 GLY A N 1
ATOM 783 C CA . GLY A 1 101 ? -19.959 2.044 34.930 1.00 75.19 101 GLY A CA 1
ATOM 784 C C . GLY A 1 101 ? -21.357 2.239 34.339 1.00 75.19 101 GLY A C 1
ATOM 785 O O . GLY A 1 101 ? -22.311 1.928 35.037 1.00 75.19 101 GLY A O 1
ATOM 786 N N . VAL A 1 102 ? -21.485 2.712 33.093 1.00 86.31 102 VAL A N 1
ATOM 787 C CA . VAL A 1 102 ? -22.781 2.901 32.416 1.00 86.31 102 VAL A CA 1
ATOM 788 C C . VAL A 1 102 ? -22.970 1.840 31.332 1.00 86.31 102 VAL A C 1
ATOM 790 O O . VAL A 1 102 ? -22.023 1.536 30.613 1.00 86.31 102 VAL A O 1
ATOM 793 N N . THR A 1 103 ? -24.160 1.272 31.169 1.00 90.25 103 THR A N 1
ATOM 794 C CA . THR A 1 103 ? -24.451 0.311 30.080 1.00 90.25 103 THR A CA 1
ATOM 795 C C . THR A 1 103 ? -25.038 0.997 28.841 1.00 90.25 103 THR A C 1
ATOM 797 O O . THR A 1 103 ? -25.541 2.120 28.913 1.00 90.25 103 THR A O 1
ATOM 800 N N . PHE A 1 104 ? -25.013 0.344 27.673 1.00 90.31 104 PHE A N 1
ATOM 801 C CA . PHE A 1 104 ? -25.672 0.887 26.475 1.00 90.31 104 PHE A CA 1
ATOM 802 C C . PHE A 1 104 ? -27.181 1.087 26.672 1.00 90.31 104 PHE A C 1
ATOM 804 O O . PHE A 1 104 ? -27.755 2.008 26.091 1.00 90.31 104 PHE A O 1
ATOM 811 N N . GLY A 1 105 ? -27.815 0.262 27.509 1.00 86.88 105 GLY A N 1
ATOM 812 C CA . GLY A 1 105 ? -29.215 0.404 27.883 1.00 86.88 105 GLY A CA 1
ATOM 813 C C . GLY A 1 105 ? -29.445 1.720 28.609 1.00 86.88 105 GLY A C 1
ATOM 814 O O . GLY A 1 105 ? -30.309 2.494 28.210 1.00 86.88 105 GLY A O 1
ATOM 815 N N . GLU A 1 106 ? -28.629 2.044 29.608 1.00 87.94 106 GLU A N 1
ATOM 816 C CA . GLU A 1 106 ? -28.733 3.315 30.338 1.00 87.94 106 GLU A CA 1
ATOM 817 C C . GLU A 1 106 ? -28.552 4.538 29.423 1.00 87.94 106 GLU A C 1
ATOM 819 O O . GLU A 1 106 ? -29.286 5.517 29.569 1.00 87.94 106 GLU A O 1
ATOM 824 N N . LEU A 1 107 ? -27.684 4.456 28.405 1.00 86.44 107 LEU A N 1
ATOM 825 C CA . LEU A 1 107 ? -27.529 5.517 27.393 1.00 86.44 107 LEU A CA 1
ATOM 826 C C . LEU A 1 107 ? -28.751 5.700 26.484 1.00 86.44 107 LEU A C 1
ATOM 828 O O . LEU A 1 107 ? -28.949 6.767 25.893 1.00 86.44 107 LEU A O 1
ATOM 832 N N . ASN A 1 108 ? -29.567 4.658 26.345 1.00 89.38 108 ASN A N 1
ATOM 833 C CA . ASN A 1 108 ? -30.671 4.606 25.400 1.00 89.38 108 ASN A CA 1
ATOM 834 C C . ASN A 1 108 ? -32.000 4.180 26.057 1.00 89.38 108 ASN A C 1
ATOM 836 O O . ASN A 1 108 ? -32.854 3.549 25.437 1.00 89.38 108 ASN A O 1
ATOM 840 N N . SER A 1 109 ? -32.222 4.589 27.314 1.00 86.62 109 SER A N 1
ATOM 841 C CA . SER A 1 109 ? -33.489 4.385 28.060 1.00 86.62 109 SER A CA 1
ATOM 842 C C . SER A 1 109 ? -33.917 2.928 28.250 1.00 86.62 109 SER A C 1
ATOM 844 O O . SER A 1 109 ? -35.097 2.606 28.145 1.00 86.62 109 SER A O 1
ATOM 846 N N . GLY A 1 110 ? -32.960 2.047 28.497 1.00 85.44 110 GLY A N 1
ATOM 847 C CA . GLY A 1 110 ? -33.153 0.606 28.630 1.00 85.44 110 GLY A CA 1
ATOM 848 C C . GLY A 1 110 ? -33.196 -0.153 27.301 1.00 85.44 110 GLY A C 1
ATOM 849 O O . GLY A 1 110 ? -33.314 -1.373 27.320 1.00 85.44 110 GLY A O 1
ATOM 850 N N . ASN A 1 111 ? -33.080 0.521 26.150 1.00 89.19 111 ASN A N 1
ATOM 851 C CA . ASN A 1 111 ? -33.153 -0.130 24.841 1.00 89.19 111 ASN A CA 1
ATOM 852 C C . ASN A 1 111 ? -31.769 -0.373 24.236 1.00 89.19 111 ASN A C 1
ATOM 854 O O . ASN A 1 111 ? -30.880 0.471 24.309 1.00 89.19 111 ASN A O 1
ATOM 858 N N . SER A 1 112 ? -31.616 -1.493 23.532 1.00 91.19 112 SER A N 1
ATOM 859 C CA . SER A 1 112 ? -30.455 -1.711 22.660 1.00 91.19 112 SER A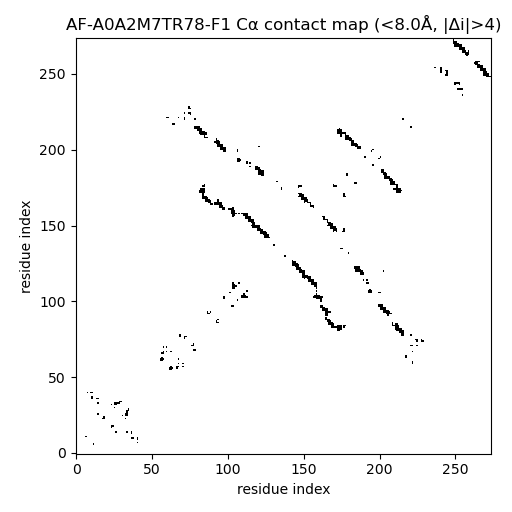 CA 1
ATOM 860 C C . SER A 1 112 ? -30.509 -0.761 21.458 1.00 91.19 112 SER A C 1
ATOM 862 O O . SER A 1 112 ? -31.585 -0.307 21.064 1.00 91.19 112 SER A O 1
ATOM 864 N N . PHE A 1 113 ? -29.365 -0.477 20.841 1.00 92.00 113 PHE A N 1
ATOM 865 C CA . PHE A 1 113 ? -29.308 0.279 19.588 1.00 92.00 113 PHE A CA 1
ATOM 866 C C . PHE A 1 113 ? -28.279 -0.321 18.634 1.00 92.00 113 PHE A C 1
ATOM 868 O O . PHE A 1 113 ? -27.449 -1.144 19.013 1.00 92.00 113 PHE A O 1
ATOM 875 N N . THR A 1 114 ? -28.364 0.063 17.363 1.00 93.25 114 THR A N 1
ATOM 876 C CA . THR A 1 114 ? -27.425 -0.380 16.330 1.00 93.25 114 THR A CA 1
ATOM 877 C C . THR A 1 114 ? -26.802 0.836 15.674 1.00 93.25 114 THR A C 1
ATOM 879 O O . THR A 1 114 ? -27.510 1.722 15.200 1.00 93.25 114 THR A O 1
ATOM 882 N N . ILE A 1 115 ? -25.475 0.863 15.630 1.00 92.75 115 ILE A N 1
ATOM 883 C CA . ILE A 1 115 ? -24.724 1.871 14.893 1.00 92.75 115 ILE A CA 1
ATOM 884 C C . ILE A 1 115 ? -24.678 1.413 13.430 1.00 92.75 115 ILE A C 1
ATOM 886 O O . ILE A 1 115 ? -24.181 0.314 13.162 1.00 92.75 115 ILE A O 1
ATOM 890 N N . PRO A 1 116 ? -25.207 2.191 12.473 1.00 93.81 116 PRO A N 1
ATOM 891 C CA . PRO A 1 116 ? -25.247 1.785 11.077 1.00 93.81 116 PRO A CA 1
ATOM 892 C C . PRO A 1 116 ? -23.842 1.761 10.466 1.00 93.81 116 PRO A C 1
ATOM 894 O O . PRO A 1 116 ? -22.968 2.561 10.827 1.00 93.81 116 PRO A O 1
ATOM 897 N N . SER A 1 117 ? -23.649 0.871 9.488 1.00 93.19 117 SER A N 1
ATOM 898 C CA . SER A 1 117 ? -22.480 0.916 8.606 1.00 93.19 117 SER A CA 1
ATOM 899 C C . SER A 1 117 ? -22.375 2.290 7.942 1.00 93.19 117 SER A C 1
ATOM 901 O O . SER A 1 117 ? -23.387 2.933 7.667 1.00 93.19 117 SER A O 1
ATOM 903 N N . GLY A 1 118 ? -21.159 2.741 7.660 1.00 90.62 118 GLY A N 1
ATOM 904 C CA . GLY A 1 118 ? -20.906 4.053 7.069 1.00 90.62 118 GLY A CA 1
ATOM 905 C C . GLY A 1 118 ? -20.764 5.187 8.086 1.00 90.62 118 GLY A C 1
ATOM 906 O O . GLY A 1 118 ? -20.336 6.276 7.706 1.00 90.62 118 GLY A O 1
ATOM 907 N N . THR A 1 119 ? -21.039 4.946 9.375 1.00 92.75 119 THR A N 1
ATOM 908 C CA . THR A 1 119 ? -20.777 5.936 10.431 1.00 92.75 119 THR A CA 1
ATOM 909 C C . THR A 1 119 ? -19.299 6.323 10.414 1.00 92.75 119 THR A C 1
ATOM 911 O O . THR A 1 119 ? -18.421 5.456 10.416 1.00 92.75 119 THR A O 1
ATOM 914 N N . GLN A 1 120 ? -19.029 7.628 10.380 1.00 92.25 120 GLN A N 1
ATOM 915 C CA . GLN A 1 120 ? -17.673 8.165 10.352 1.00 92.25 120 GLN A CA 1
ATOM 916 C C . GLN A 1 120 ? -17.064 8.178 11.752 1.00 92.25 120 GLN A C 1
ATOM 918 O O . GLN A 1 120 ? -17.736 8.508 12.727 1.00 92.25 120 GLN A O 1
ATOM 923 N N . LEU A 1 121 ? -15.788 7.831 11.831 1.00 91.69 121 LEU A N 1
ATOM 924 C CA . LEU A 1 121 ? -14.966 7.877 13.031 1.00 91.69 121 LEU A CA 1
ATOM 925 C C . LEU A 1 121 ? -13.770 8.778 12.750 1.00 91.69 121 LEU A C 1
ATOM 927 O O . LEU A 1 121 ? -13.267 8.790 11.625 1.00 91.69 121 LEU A O 1
ATOM 931 N N . TRP A 1 122 ? -13.290 9.505 13.751 1.00 88.62 122 TRP A N 1
ATOM 932 C CA . TRP A 1 122 ? -12.129 10.367 13.567 1.00 88.62 122 TRP A CA 1
ATOM 933 C C . TRP A 1 122 ? -11.177 10.347 14.757 1.00 88.62 122 TRP A C 1
ATOM 935 O O . TRP A 1 122 ? -11.569 10.207 15.920 1.00 88.62 122 TRP A O 1
ATOM 945 N N . ALA A 1 123 ? -9.900 10.516 14.431 1.00 84.44 123 ALA A N 1
ATOM 946 C CA . ALA A 1 123 ? -8.875 10.919 15.379 1.00 84.44 123 ALA A CA 1
ATOM 947 C C . ALA A 1 123 ? -8.768 12.456 15.395 1.00 84.44 123 ALA A C 1
ATOM 949 O O . ALA A 1 123 ? -8.913 13.079 14.334 1.00 84.44 123 ALA A O 1
ATOM 950 N N . PRO A 1 124 ? -8.530 13.083 16.560 1.00 73.25 124 PRO A N 1
ATOM 951 C CA . PRO A 1 124 ? -8.304 14.520 16.639 1.00 73.25 124 PRO A CA 1
ATOM 952 C C . PRO A 1 124 ? -7.094 14.930 15.790 1.00 73.25 124 PRO A C 1
ATOM 954 O O . PRO A 1 124 ? -6.166 14.152 15.578 1.00 73.25 124 PRO A O 1
ATOM 957 N N . SER A 1 125 ? -7.130 16.161 15.283 1.00 59.72 125 SER A N 1
ATOM 958 C CA . SER A 1 125 ? -6.117 16.701 14.374 1.00 59.72 125 SER A CA 1
ATOM 959 C C . SER A 1 125 ? -4.784 17.020 15.060 1.00 59.72 125 SER A C 1
ATOM 961 O O . SER A 1 125 ? -3.743 17.043 14.399 1.00 59.72 125 SER A O 1
ATOM 963 N N . ASP A 1 126 ? -4.805 17.203 16.382 1.00 53.44 126 ASP A N 1
ATOM 964 C CA . ASP A 1 126 ? -3.623 17.340 17.233 1.00 53.44 126 ASP A CA 1
ATOM 965 C C . ASP A 1 126 ? -3.055 15.962 17.597 1.00 53.44 126 ASP A C 1
ATOM 967 O O . ASP A 1 126 ? -3.074 15.497 18.736 1.00 53.44 126 ASP A O 1
ATOM 971 N N . LEU A 1 127 ? -2.563 15.272 16.574 1.00 55.78 127 LEU A N 1
ATOM 972 C CA . LEU A 1 127 ? -1.611 14.193 16.760 1.00 55.78 127 LEU A CA 1
ATOM 973 C C . LEU A 1 127 ? -0.233 14.838 16.911 1.00 55.78 127 LEU A C 1
ATOM 975 O O . LEU A 1 127 ? 0.601 14.742 16.015 1.00 55.78 127 LEU A O 1
ATOM 979 N N . SER A 1 128 ? 0.041 15.443 18.068 1.00 45.97 128 SER A N 1
ATOM 980 C CA . SER A 1 128 ? 1.396 15.796 18.531 1.00 45.97 128 SER A CA 1
ATOM 981 C C . SER A 1 128 ? 2.275 14.557 18.788 1.00 45.97 128 SER A C 1
ATOM 983 O O . SER A 1 128 ? 3.206 14.567 19.593 1.00 45.97 128 SER A O 1
ATOM 985 N N . VAL A 1 129 ? 2.036 13.475 18.041 1.00 47.31 129 VAL A N 1
ATOM 986 C CA . VAL A 1 129 ? 2.959 12.360 17.857 1.00 47.31 129 VAL A CA 1
ATOM 987 C C . VAL A 1 129 ? 4.025 12.831 16.869 1.00 47.31 129 VAL A C 1
ATOM 989 O O . VAL A 1 129 ? 4.076 12.452 15.701 1.00 47.31 129 VAL A O 1
ATOM 992 N N . SER A 1 130 ? 4.834 13.745 17.396 1.00 39.16 130 SER A N 1
ATOM 993 C CA . SER A 1 130 ? 6.106 14.246 16.906 1.00 39.16 130 SER A CA 1
ATOM 994 C C . SER A 1 130 ? 6.893 13.147 16.190 1.00 39.16 130 SER A C 1
ATOM 996 O O . SER A 1 130 ? 7.240 12.137 16.806 1.00 39.16 130 SER A O 1
ATOM 998 N N . SER A 1 131 ? 7.124 13.343 14.889 1.00 41.00 131 SER A N 1
ATOM 999 C CA . SER A 1 131 ? 8.372 13.063 14.148 1.00 41.00 131 SER A CA 1
ATOM 1000 C C . SER A 1 131 ? 9.046 11.685 14.271 1.00 41.00 131 SER A C 1
ATOM 1002 O O . SER A 1 131 ? 10.158 11.505 13.791 1.00 41.00 131 SER A O 1
ATOM 1004 N N . SER A 1 132 ? 8.419 10.697 14.906 1.00 40.25 132 SER A N 1
ATOM 1005 C CA . SER A 1 132 ? 9.031 9.402 15.249 1.00 40.25 132 SER A CA 1
ATOM 1006 C C . SER A 1 132 ? 8.203 8.205 14.790 1.00 40.25 132 SER A C 1
ATOM 1008 O O . SER A 1 132 ? 8.559 7.054 15.046 1.00 40.25 132 SER A O 1
ATOM 1010 N N . ILE A 1 133 ? 7.120 8.449 14.047 1.00 46.12 133 ILE A N 1
ATOM 1011 C CA . ILE A 1 133 ? 6.404 7.386 13.348 1.00 46.12 133 ILE A CA 1
ATOM 1012 C C . ILE A 1 133 ? 7.281 6.969 12.164 1.00 46.12 133 ILE A C 1
ATOM 1014 O O . ILE A 1 133 ? 7.280 7.604 11.111 1.00 46.12 133 ILE A O 1
ATOM 1018 N N . ALA A 1 134 ? 8.058 5.906 12.363 1.00 41.09 134 ALA A N 1
ATOM 1019 C CA . ALA A 1 134 ? 8.890 5.297 11.337 1.00 41.09 134 ALA A CA 1
ATOM 1020 C C . ALA A 1 134 ? 8.065 5.043 10.062 1.00 41.09 134 ALA A C 1
ATOM 1022 O O . ALA A 1 134 ? 7.192 4.173 10.028 1.00 41.09 134 ALA A O 1
ATOM 1023 N N . GLY A 1 135 ? 8.341 5.817 9.009 1.00 47.16 135 GLY A N 1
ATOM 1024 C CA . GLY A 1 135 ? 7.747 5.636 7.686 1.00 47.16 135 GLY A CA 1
ATOM 1025 C C . GLY A 1 135 ? 6.682 6.649 7.266 1.00 47.16 135 GLY A C 1
ATOM 1026 O O . GLY A 1 135 ? 5.990 6.363 6.284 1.00 47.16 135 GLY A O 1
ATOM 1027 N N . ILE A 1 136 ? 6.548 7.778 7.970 1.00 49.09 136 ILE A N 1
ATOM 1028 C CA . ILE A 1 136 ? 5.988 9.013 7.403 1.00 49.09 136 ILE A CA 1
ATOM 1029 C C . ILE A 1 136 ? 7.188 9.867 6.983 1.00 49.09 136 ILE A C 1
ATOM 1031 O O . ILE A 1 136 ? 7.963 10.282 7.842 1.00 49.09 136 ILE A O 1
ATOM 1035 N N . ASP A 1 137 ? 7.398 10.053 5.683 1.00 47.50 137 ASP A N 1
ATOM 1036 C CA . ASP A 1 137 ? 8.467 10.927 5.199 1.00 47.50 137 ASP A CA 1
ATOM 1037 C C . ASP A 1 137 ? 8.181 12.369 5.651 1.00 47.50 137 ASP A C 1
ATOM 1039 O O . ASP A 1 137 ? 7.039 12.826 5.584 1.00 47.50 137 ASP A O 1
ATOM 1043 N N . GLU A 1 138 ? 9.212 13.102 6.088 1.00 49.22 138 GLU A N 1
ATOM 1044 C CA . GLU A 1 138 ? 9.105 14.489 6.591 1.00 49.22 138 GLU A CA 1
ATOM 1045 C C . GLU A 1 138 ? 8.495 15.487 5.582 1.00 49.22 138 GLU A C 1
ATOM 1047 O O . GLU A 1 138 ? 8.187 16.624 5.933 1.00 49.22 138 GLU A O 1
ATOM 1052 N N . ALA A 1 139 ? 8.301 15.072 4.327 1.00 46.47 139 ALA A N 1
ATOM 1053 C CA . ALA A 1 139 ? 7.666 15.869 3.283 1.00 46.47 139 ALA A CA 1
ATOM 1054 C C . ALA A 1 139 ? 6.137 15.999 3.441 1.00 46.47 139 ALA A C 1
ATOM 1056 O O . ALA A 1 139 ? 5.553 16.934 2.891 1.00 46.47 139 ALA A O 1
ATOM 1057 N N . ASP A 1 140 ? 5.487 15.112 4.200 1.00 51.56 140 ASP A N 1
ATOM 1058 C CA . ASP A 1 140 ? 4.064 15.235 4.521 1.00 51.56 140 ASP A CA 1
ATOM 1059 C C . ASP A 1 140 ? 3.913 16.094 5.779 1.00 51.56 140 ASP A C 1
ATOM 1061 O O . ASP A 1 140 ? 4.110 15.630 6.892 1.00 51.56 140 ASP A O 1
ATOM 1065 N N . ASN A 1 141 ? 3.579 17.371 5.606 1.00 40.97 141 ASN A N 1
ATOM 1066 C CA . ASN A 1 141 ? 3.407 18.369 6.665 1.00 40.97 141 ASN A CA 1
ATOM 1067 C C . ASN A 1 141 ? 2.386 17.909 7.744 1.00 40.97 141 ASN A C 1
ATOM 1069 O O . ASN A 1 141 ? 1.178 18.105 7.602 1.00 40.97 141 ASN A O 1
ATOM 1073 N N . VAL A 1 142 ? 2.862 17.248 8.812 1.00 51.12 142 VAL A N 1
ATOM 1074 C CA . VAL A 1 142 ? 2.054 16.642 9.895 1.00 51.12 142 VAL A CA 1
ATOM 1075 C C . VAL A 1 142 ? 1.723 17.669 10.981 1.00 51.12 142 VAL A C 1
ATOM 1077 O O . VAL A 1 142 ? 2.079 17.509 12.145 1.00 51.12 142 VAL A O 1
ATOM 1080 N N . GLN A 1 143 ? 1.043 18.753 10.624 1.00 44.06 143 GLN A N 1
ATOM 1081 C CA . GLN A 1 143 ? 0.400 19.613 11.615 1.00 44.06 143 GLN A CA 1
ATOM 1082 C C . GLN A 1 143 ? -1.096 19.644 11.303 1.00 44.06 143 GLN A C 1
ATOM 1084 O O . GLN A 1 143 ? -1.495 19.994 10.196 1.00 44.06 143 GLN A O 1
ATOM 1089 N N . ASN A 1 144 ? -1.927 19.269 12.281 1.00 49.34 144 ASN A N 1
ATOM 1090 C CA . ASN A 1 144 ? -3.389 19.363 12.213 1.00 49.34 144 ASN A CA 1
ATOM 1091 C C . ASN A 1 144 ? -4.089 18.343 11.273 1.00 49.34 144 ASN A C 1
ATOM 1093 O O . ASN A 1 144 ? -4.969 18.708 10.491 1.00 49.34 144 ASN A O 1
ATOM 1097 N N . ARG A 1 145 ? -3.744 17.045 11.348 1.00 58.53 145 ARG A N 1
ATOM 1098 C CA . ARG A 1 145 ? -4.318 15.998 10.472 1.00 58.53 145 ARG A CA 1
ATOM 1099 C C . ARG A 1 145 ? -5.436 15.202 11.148 1.00 58.53 145 ARG A C 1
ATOM 1101 O O . ARG A 1 145 ? -5.165 14.335 11.971 1.00 58.53 145 ARG A O 1
ATOM 1108 N N . THR A 1 146 ? -6.685 15.411 10.735 1.00 67.31 146 THR A N 1
ATOM 1109 C CA . THR A 1 146 ? -7.802 14.528 11.117 1.00 67.31 146 THR A CA 1
ATOM 1110 C C . THR A 1 146 ? -7.715 13.214 10.336 1.00 67.31 146 THR A C 1
ATOM 1112 O O . THR A 1 146 ? -7.781 13.208 9.105 1.00 67.31 146 THR A O 1
ATOM 1115 N N . ILE A 1 147 ? -7.562 12.085 11.033 1.00 79.38 147 ILE A N 1
ATOM 1116 C CA . ILE A 1 147 ? -7.587 10.756 10.403 1.00 79.38 147 ILE A CA 1
ATOM 1117 C C . ILE A 1 147 ? -9.026 10.252 10.424 1.00 79.38 147 ILE A C 1
ATOM 1119 O O . ILE A 1 147 ? -9.549 9.933 11.490 1.00 79.38 147 ILE A O 1
ATOM 1123 N N . ASN A 1 148 ? -9.648 10.170 9.247 1.00 88.25 148 ASN A N 1
ATOM 1124 C CA . ASN A 1 148 ? -11.044 9.763 9.110 1.00 88.25 148 ASN A CA 1
ATOM 1125 C C . ASN A 1 148 ? -11.169 8.285 8.723 1.00 88.25 148 ASN A C 1
ATOM 1127 O O . ASN A 1 148 ? -10.486 7.782 7.828 1.00 88.25 148 ASN A O 1
ATOM 1131 N N . TRP A 1 149 ? -12.093 7.609 9.388 1.00 92.94 149 TRP A N 1
ATOM 1132 C CA . TRP A 1 149 ? -12.434 6.202 9.238 1.00 92.94 149 TRP A CA 1
ATOM 1133 C C . TRP A 1 149 ? -13.945 6.067 9.040 1.00 92.94 149 TRP A C 1
ATOM 1135 O O . TRP A 1 149 ? -14.713 6.961 9.387 1.00 92.94 149 TRP A O 1
ATOM 1145 N N . SER A 1 150 ? -14.392 4.952 8.476 1.00 94.25 150 SER A N 1
ATOM 1146 C CA . SER A 1 150 ? -15.809 4.648 8.288 1.00 94.25 150 SER A CA 1
ATOM 1147 C C . SER A 1 150 ? -16.091 3.196 8.651 1.00 94.25 150 SER A C 1
ATOM 1149 O O . SER A 1 150 ? -15.296 2.307 8.339 1.00 94.25 150 SER A O 1
ATOM 1151 N N . LEU A 1 151 ? -17.213 2.950 9.328 1.00 94.44 151 LEU A N 1
ATOM 1152 C CA . LEU A 1 151 ? -17.643 1.597 9.671 1.00 94.44 151 LEU A CA 1
ATOM 1153 C C . LEU A 1 151 ? -17.985 0.785 8.422 1.00 94.44 151 LEU A C 1
ATOM 1155 O O . LEU A 1 151 ? -18.789 1.208 7.594 1.00 94.44 151 LEU A O 1
ATOM 1159 N N . THR A 1 152 ? -17.429 -0.418 8.320 1.00 94.19 152 THR A N 1
ATOM 1160 C CA . THR A 1 152 ? -17.692 -1.337 7.202 1.00 94.19 152 THR A CA 1
ATOM 1161 C C . THR A 1 152 ? -18.945 -2.177 7.441 1.00 94.19 152 THR A C 1
ATOM 1163 O O . THR A 1 152 ? -19.629 -2.551 6.494 1.00 94.19 152 THR A O 1
ATOM 1166 N N . SER A 1 153 ? -19.281 -2.440 8.704 1.00 93.62 153 SER A N 1
ATOM 1167 C CA . SER A 1 153 ? -20.481 -3.171 9.106 1.00 93.62 153 SER A CA 1
ATOM 1168 C C . SER A 1 153 ? -21.207 -2.452 10.238 1.00 93.62 153 SER A C 1
ATOM 1170 O O . SER A 1 153 ? -20.619 -1.643 10.959 1.00 93.62 153 SER A O 1
ATOM 1172 N N . SER A 1 154 ? -22.504 -2.723 10.378 1.00 92.94 154 SER A N 1
ATOM 1173 C CA . SER A 1 154 ? -23.279 -2.225 11.510 1.00 92.94 154 SER A CA 1
ATOM 1174 C C . SER A 1 154 ? -22.826 -2.883 12.811 1.00 92.94 154 SER A C 1
ATOM 1176 O O . SER A 1 154 ? -22.556 -4.085 12.837 1.00 92.94 154 SER A O 1
ATOM 1178 N N . VAL A 1 155 ? -22.803 -2.116 13.896 1.00 93.12 155 VAL A N 1
ATOM 1179 C CA . VAL A 1 155 ? -22.415 -2.591 15.229 1.00 93.12 155 VAL A CA 1
ATOM 1180 C C . VAL A 1 155 ? -23.654 -2.657 16.103 1.00 93.12 155 VAL A C 1
ATOM 1182 O O . VAL A 1 155 ? -24.306 -1.640 16.336 1.00 93.12 155 VAL A O 1
ATOM 1185 N N . PHE A 1 156 ? -23.987 -3.854 16.580 1.00 92.38 156 PHE A N 1
ATOM 1186 C CA . PHE A 1 156 ? -25.061 -4.041 17.547 1.00 92.38 156 PHE A CA 1
ATOM 1187 C C . PHE A 1 156 ? -24.539 -3.754 18.958 1.00 92.38 156 PHE A C 1
ATOM 1189 O O . PHE A 1 156 ? -23.545 -4.347 19.381 1.00 92.38 156 PHE A O 1
ATOM 1196 N N . CYS A 1 157 ? -25.214 -2.857 19.675 1.00 90.75 157 CYS A N 1
ATOM 1197 C CA . CYS A 1 157 ? -24.911 -2.470 21.050 1.00 90.75 157 CYS A CA 1
ATOM 1198 C C . CYS A 1 157 ? -26.031 -2.998 21.969 1.00 90.75 157 CYS A C 1
ATOM 1200 O O . CYS A 1 157 ? -27.088 -2.362 22.066 1.00 90.75 157 CYS A O 1
ATOM 1202 N N . PRO A 1 158 ? -25.838 -4.166 22.619 1.00 92.00 158 PRO A N 1
ATOM 1203 C CA . PRO A 1 158 ? -26.825 -4.741 23.529 1.00 92.00 158 PRO A CA 1
ATOM 1204 C C . PRO A 1 158 ? -26.980 -3.884 24.783 1.00 92.00 158 PRO A C 1
ATOM 1206 O O . PRO A 1 158 ? -25.977 -3.421 25.320 1.00 92.00 158 PRO A O 1
ATOM 1209 N N . ALA A 1 159 ? -28.206 -3.748 25.289 1.00 90.00 159 ALA A N 1
ATOM 1210 C CA . ALA A 1 159 ? -28.513 -2.923 26.458 1.00 90.00 159 ALA A CA 1
ATOM 1211 C C . ALA A 1 159 ? -27.664 -3.263 27.698 1.00 90.00 159 ALA A C 1
ATOM 1213 O O . ALA A 1 159 ? -27.258 -2.352 28.409 1.00 90.00 159 ALA A O 1
ATOM 1214 N N . ASP A 1 160 ? -27.328 -4.537 27.907 1.00 91.00 160 ASP A N 1
ATOM 1215 C CA . ASP A 1 160 ? -26.603 -5.005 29.099 1.00 91.00 160 ASP A CA 1
ATOM 1216 C C . ASP A 1 160 ? -25.070 -4.901 28.979 1.00 91.00 160 ASP A C 1
ATOM 1218 O O . ASP A 1 160 ? -24.343 -5.222 29.918 1.00 91.00 160 ASP A O 1
ATOM 1222 N N . SER A 1 161 ? -24.551 -4.486 27.817 1.00 90.00 161 SER A N 1
ATOM 1223 C CA . SER A 1 161 ? -23.108 -4.391 27.572 1.00 90.00 161 SER A CA 1
ATOM 1224 C C . SER A 1 161 ? -22.581 -2.972 27.788 1.00 90.00 161 SER A C 1
ATOM 1226 O O . SER A 1 161 ? -23.289 -1.981 27.615 1.00 90.00 161 SER A O 1
ATOM 1228 N N . THR A 1 162 ? -21.295 -2.877 28.118 1.00 89.62 162 THR A N 1
ATOM 1229 C CA . THR A 1 162 ? -20.524 -1.625 28.212 1.00 89.62 162 THR A CA 1
ATOM 1230 C C . THR A 1 162 ? -19.588 -1.420 27.017 1.00 89.62 162 THR A C 1
ATOM 1232 O O . THR A 1 162 ? -18.944 -0.377 26.892 1.00 89.62 162 THR A O 1
ATOM 1235 N N . GLY A 1 163 ? -19.488 -2.419 26.130 1.00 90.88 163 GLY A N 1
ATOM 1236 C CA . GLY A 1 163 ? -18.558 -2.419 25.009 1.00 90.88 163 GLY A CA 1
ATOM 1237 C C . GLY A 1 163 ? -19.045 -3.216 23.801 1.00 90.88 163 GLY A C 1
ATOM 1238 O O . GLY A 1 163 ? -19.652 -4.278 23.949 1.00 90.88 163 GLY A O 1
ATOM 1239 N N . ALA A 1 164 ? -18.760 -2.71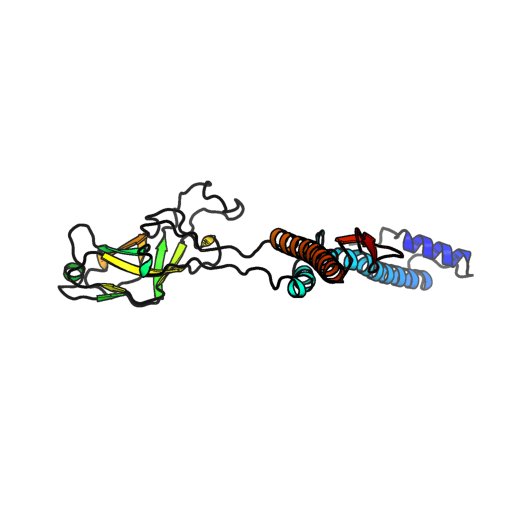8 22.599 1.00 93.06 164 ALA A N 1
ATOM 1240 C CA . ALA A 1 164 ? -19.026 -3.417 21.342 1.00 93.06 164 ALA A CA 1
ATOM 1241 C C . ALA A 1 164 ? -17.876 -3.205 20.349 1.00 93.06 164 ALA A C 1
ATOM 1243 O O . ALA A 1 164 ? -17.374 -2.092 20.203 1.00 93.06 164 ALA A O 1
ATOM 1244 N N . PHE A 1 165 ? -17.453 -4.270 19.664 1.00 94.75 165 PHE A N 1
ATOM 1245 C CA . PHE A 1 165 ? -16.368 -4.203 18.681 1.00 94.75 165 PHE A CA 1
ATOM 1246 C C . PHE A 1 165 ? -16.894 -3.891 17.285 1.00 94.75 165 PHE A C 1
ATOM 1248 O O . PHE A 1 165 ? -17.966 -4.354 16.894 1.00 94.75 165 PHE A O 1
ATOM 1255 N N . ALA A 1 166 ? -16.114 -3.126 16.528 1.00 93.44 166 ALA A N 1
ATOM 1256 C CA . ALA A 1 166 ? -16.510 -2.615 15.227 1.00 93.44 166 ALA A CA 1
ATOM 1257 C C . ALA A 1 166 ? -15.534 -3.024 14.122 1.00 93.44 166 ALA A C 1
ATOM 1259 O O . ALA A 1 166 ? -14.328 -3.119 14.349 1.00 93.44 166 ALA A O 1
ATOM 1260 N N . SER A 1 167 ? -16.066 -3.214 12.911 1.00 94.69 167 SER A N 1
ATOM 1261 C CA . SER A 1 167 ? -15.250 -3.293 11.694 1.00 94.69 167 SER A CA 1
ATOM 1262 C C . SER A 1 167 ? -15.219 -1.920 11.042 1.00 94.69 167 SER A C 1
ATOM 1264 O O . SER A 1 167 ? -16.276 -1.316 10.837 1.00 94.69 167 SER A O 1
ATOM 1266 N N . ALA A 1 168 ? -14.036 -1.427 10.698 1.00 94.19 168 ALA A N 1
ATOM 1267 C CA . ALA A 1 168 ? -13.889 -0.114 10.092 1.00 94.19 168 ALA A CA 1
ATOM 1268 C C . ALA A 1 168 ? -12.741 -0.080 9.090 1.00 94.19 168 ALA A C 1
ATOM 1270 O O . ALA A 1 168 ? -11.798 -0.871 9.152 1.00 94.19 168 ALA A O 1
ATOM 1271 N N . LYS A 1 169 ? -12.817 0.897 8.195 1.00 94.44 169 LYS A N 1
ATOM 1272 C CA . LYS A 1 169 ? -11.838 1.144 7.148 1.00 94.44 169 LYS A CA 1
ATOM 1273 C C . LYS A 1 169 ? -11.460 2.621 7.114 1.00 94.44 169 LYS A C 1
ATOM 1275 O O . LYS A 1 169 ? -12.323 3.486 7.259 1.00 94.44 169 LYS A O 1
ATOM 1280 N N . ALA A 1 170 ? -10.183 2.913 6.911 1.00 92.38 170 ALA A N 1
ATOM 1281 C CA . ALA A 1 170 ? -9.691 4.268 6.721 1.00 92.38 170 ALA A CA 1
ATOM 1282 C C . ALA A 1 170 ? -10.216 4.854 5.403 1.00 92.38 170 ALA A C 1
ATOM 1284 O O . ALA A 1 170 ? -10.231 4.183 4.368 1.00 92.38 170 ALA A O 1
ATOM 1285 N N . LEU A 1 171 ? -10.619 6.126 5.433 1.00 89.94 171 LEU A N 1
ATOM 1286 C CA . LEU A 1 171 ? -11.036 6.851 4.231 1.00 89.94 171 LEU A CA 1
ATOM 1287 C C . LEU A 1 171 ? -9.823 7.257 3.386 1.00 89.94 171 LEU A C 1
ATOM 1289 O O . LEU A 1 171 ? -9.853 7.139 2.161 1.00 89.94 171 LEU A O 1
ATOM 1293 N N . SER A 1 172 ? -8.729 7.659 4.033 1.00 86.69 172 SER A N 1
ATOM 1294 C CA . SER A 1 172 ? -7.479 7.991 3.348 1.00 86.69 172 SER A CA 1
ATOM 1295 C C . SER A 1 172 ? -6.720 6.723 2.932 1.00 86.69 172 SER A C 1
ATOM 1297 O O . SER A 1 172 ? -6.498 5.847 3.775 1.00 86.69 172 SER A O 1
ATOM 1299 N N . PRO A 1 173 ? -6.298 6.600 1.659 1.00 84.50 173 PRO A N 1
ATOM 1300 C CA . PRO A 1 173 ? -5.431 5.514 1.223 1.00 84.50 173 PRO A CA 1
ATOM 1301 C C . PRO A 1 173 ? -4.008 5.678 1.757 1.00 84.50 173 PRO A C 1
ATOM 1303 O O . PRO A 1 173 ? -3.576 6.769 2.134 1.00 84.50 173 PRO A O 1
ATOM 1306 N N . GLY A 1 174 ? -3.264 4.575 1.770 1.00 85.25 174 GLY A N 1
ATOM 1307 C CA . GLY A 1 174 ? -1.866 4.590 2.166 1.00 85.25 174 GLY A CA 1
ATOM 1308 C C . GLY A 1 174 ? -1.635 4.498 3.670 1.00 85.25 174 GLY A C 1
ATOM 1309 O O . GLY A 1 174 ? -2.529 4.224 4.472 1.00 85.25 174 GLY A O 1
ATOM 1310 N N . ARG A 1 175 ? -0.390 4.771 4.058 1.00 84.00 175 ARG A N 1
ATOM 1311 C CA . ARG A 1 175 ? 0.054 4.852 5.455 1.00 84.00 175 ARG A CA 1
ATOM 1312 C C . ARG A 1 175 ? -0.562 6.035 6.198 1.00 84.00 175 ARG A C 1
ATOM 1314 O O . ARG A 1 175 ? -0.580 6.035 7.424 1.00 84.00 175 ARG A O 1
ATOM 1321 N N . LEU A 1 176 ? -1.105 7.017 5.476 1.00 81.38 176 LEU A N 1
ATOM 1322 C CA . LEU A 1 176 ? -1.793 8.172 6.055 1.00 81.38 176 LEU A CA 1
ATOM 1323 C C . LEU A 1 176 ? -3.032 7.777 6.870 1.00 81.38 176 LEU A C 1
ATOM 1325 O O . LEU A 1 176 ? -3.370 8.463 7.835 1.00 81.38 176 LEU A O 1
ATOM 1329 N N . GLY A 1 177 ? -3.684 6.670 6.507 1.00 82.94 177 GLY A N 1
ATOM 1330 C CA . GLY A 1 177 ? -4.826 6.124 7.237 1.00 82.94 177 GLY A CA 1
ATOM 1331 C C . GLY A 1 177 ? -4.462 5.342 8.504 1.00 82.94 177 GLY A C 1
ATOM 1332 O O . GLY A 1 177 ? -5.366 4.967 9.242 1.00 82.94 177 GLY A O 1
ATOM 1333 N N . ASN A 1 178 ? -3.177 5.078 8.771 1.00 86.50 178 ASN A N 1
ATOM 1334 C CA . ASN A 1 178 ? -2.756 4.245 9.899 1.00 86.50 178 ASN A CA 1
ATOM 1335 C C . ASN A 1 178 ? -2.944 4.947 11.251 1.00 86.50 178 ASN A C 1
ATOM 1337 O O . ASN A 1 178 ? -2.752 6.156 11.379 1.00 86.50 178 ASN A O 1
ATOM 1341 N N . LEU A 1 179 ? -3.247 4.148 12.277 1.00 86.31 179 LEU A N 1
ATOM 1342 C CA . LEU A 1 179 ? -3.301 4.559 13.679 1.00 86.31 179 LEU A CA 1
ATOM 1343 C C . LEU A 1 179 ? -2.128 3.902 14.422 1.00 86.31 179 LEU A C 1
ATOM 1345 O O . LEU A 1 179 ? -2.257 2.769 14.879 1.00 86.31 179 LEU A O 1
ATOM 1349 N N . PRO A 1 180 ? -0.959 4.555 14.526 1.00 79.94 180 PRO A N 1
ATOM 1350 C CA . PRO A 1 180 ? 0.255 3.921 15.052 1.00 79.94 180 PRO A CA 1
ATOM 1351 C C . PRO A 1 180 ? 0.223 3.678 16.567 1.00 79.94 180 PRO A C 1
ATOM 1353 O O . PRO A 1 180 ? 1.003 2.871 17.066 1.00 79.94 180 PRO A O 1
ATOM 1356 N N . LEU A 1 181 ? -0.669 4.350 17.298 1.00 82.19 181 LEU A N 1
ATOM 1357 C CA . LEU A 1 181 ? -0.823 4.217 18.746 1.00 82.19 181 LEU A CA 1
ATOM 1358 C C . LEU A 1 181 ? -2.256 3.791 19.103 1.00 82.19 181 LEU A C 1
ATOM 1360 O O . LEU A 1 181 ? -3.191 4.090 18.351 1.00 82.19 181 LEU A O 1
ATOM 1364 N N . PRO A 1 182 ? -2.450 3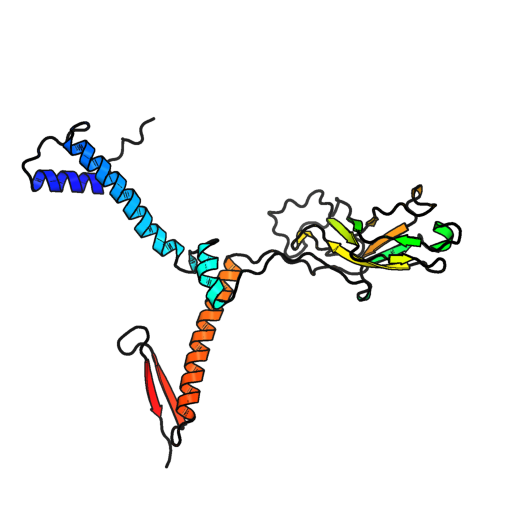.092 20.234 1.00 86.12 182 PRO A N 1
ATOM 1365 C CA . PRO A 1 182 ? -3.776 2.872 20.803 1.00 86.12 182 PRO A CA 1
ATOM 1366 C C . PRO A 1 182 ? -4.384 4.190 21.315 1.00 86.12 182 PRO A C 1
ATOM 1368 O O . PRO A 1 182 ? -3.660 5.116 21.674 1.00 86.12 182 PRO A O 1
ATOM 1371 N N . GLY A 1 183 ? -5.713 4.270 21.365 1.00 84.75 183 GLY A N 1
ATOM 1372 C CA . GLY A 1 183 ? -6.452 5.412 21.914 1.00 84.75 183 GLY A CA 1
ATOM 1373 C C . GLY A 1 183 ? -6.493 6.669 21.043 1.00 84.75 183 GLY A C 1
ATOM 1374 O O . GLY A 1 183 ? -6.911 7.716 21.524 1.00 84.75 183 GLY A O 1
ATOM 1375 N N . LEU A 1 184 ? -6.060 6.592 19.782 1.00 84.56 184 LEU A N 1
ATOM 1376 C CA . LEU A 1 184 ? -6.047 7.739 18.869 1.00 84.56 184 LEU A CA 1
ATOM 1377 C C . LEU A 1 184 ? -7.412 8.032 18.259 1.00 84.56 184 LEU A C 1
ATOM 1379 O O . LEU A 1 184 ? -7.717 9.176 17.937 1.00 84.56 184 LEU A O 1
ATOM 1383 N N . LEU A 1 185 ? -8.219 7.000 18.050 1.00 87.25 185 LEU A N 1
ATOM 1384 C CA . LEU A 1 185 ? -9.584 7.172 17.586 1.00 87.25 185 LEU A CA 1
ATOM 1385 C C . LEU A 1 185 ? -10.420 7.629 18.787 1.00 87.25 185 LEU A C 1
ATOM 1387 O O . LEU A 1 185 ? -10.423 6.928 19.788 1.00 87.25 185 LEU A O 1
ATOM 1391 N N . VAL A 1 186 ? -11.056 8.803 18.717 1.00 87.12 186 VAL A N 1
ATOM 1392 C CA . VAL A 1 186 ? -11.739 9.414 19.882 1.00 87.12 186 VAL A CA 1
ATOM 1393 C C . VAL A 1 186 ? -13.168 9.845 19.551 1.00 87.12 186 VAL A C 1
ATOM 1395 O O . VAL A 1 186 ? -14.026 9.859 20.431 1.00 87.12 186 VAL A O 1
ATOM 1398 N N . GLY A 1 187 ? -13.451 10.184 18.290 1.00 86.81 187 GLY A N 1
ATOM 1399 C CA . GLY A 1 187 ? -14.749 10.711 17.874 1.00 86.81 187 GLY A CA 1
ATOM 1400 C C . GLY A 1 187 ? -15.523 9.801 16.925 1.00 86.81 187 GLY A C 1
ATOM 1401 O O . GLY A 1 187 ? -14.938 9.035 16.155 1.00 86.81 187 GLY A O 1
ATOM 1402 N N . HIS A 1 188 ? -16.853 9.916 16.964 1.00 91.25 188 HIS A N 1
ATOM 1403 C CA . HIS A 1 188 ? -17.779 9.214 16.077 1.00 91.25 188 HIS A CA 1
ATOM 1404 C C . HIS A 1 188 ? -18.951 10.103 15.638 1.00 91.25 188 HIS A C 1
ATOM 1406 O O . HIS A 1 188 ? -19.423 10.958 16.381 1.00 91.25 188 HIS A O 1
ATOM 1412 N N . GLY A 1 189 ? -19.483 9.851 14.442 1.00 88.12 189 GLY A N 1
ATOM 1413 C CA . GLY A 1 189 ? -20.593 10.611 13.854 1.00 88.12 189 GLY A CA 1
ATOM 1414 C C . GLY A 1 189 ? -21.989 10.086 14.199 1.00 88.12 189 GLY A C 1
ATOM 1415 O O . GLY A 1 189 ? -22.971 10.566 13.642 1.00 88.12 189 GLY A O 1
ATOM 1416 N N . PHE A 1 190 ? -22.102 9.071 15.058 1.00 90.81 190 PHE A N 1
ATOM 1417 C CA . PHE A 1 190 ? -23.393 8.488 15.421 1.00 90.81 190 PHE A CA 1
ATOM 1418 C C . PHE A 1 190 ? -24.146 9.347 16.444 1.00 90.81 190 PHE A C 1
ATOM 1420 O O . PHE A 1 190 ? -23.625 9.613 17.523 1.00 90.81 190 PHE A O 1
ATOM 1427 N N . THR A 1 191 ? -25.387 9.719 16.125 1.00 89.25 191 THR A N 1
ATOM 1428 C CA . THR A 1 191 ? -26.282 10.524 16.983 1.00 89.25 191 THR A CA 1
ATOM 1429 C C . THR A 1 191 ? -27.602 9.819 17.311 1.00 89.25 191 THR A C 1
ATOM 1431 O O . THR A 1 191 ? -28.476 10.395 17.950 1.00 89.25 191 THR A O 1
ATOM 1434 N N . GLY A 1 192 ? -27.772 8.561 16.889 1.00 85.31 192 GLY A N 1
ATOM 1435 C CA . GLY A 1 192 ? -29.033 7.815 16.984 1.00 85.31 192 GLY A CA 1
ATOM 1436 C C . GLY A 1 192 ? -29.359 7.228 18.363 1.00 85.31 192 GLY A C 1
ATOM 1437 O O . GLY A 1 192 ? -30.070 6.230 18.425 1.00 85.31 192 GLY A O 1
ATOM 1438 N N . TYR A 1 193 ? -28.831 7.794 19.451 1.00 86.88 193 TYR A N 1
ATOM 1439 C CA . TYR A 1 193 ? -29.089 7.362 20.830 1.00 86.88 193 TYR A CA 1
ATOM 1440 C C . TYR A 1 193 ? -29.566 8.542 21.683 1.00 86.88 19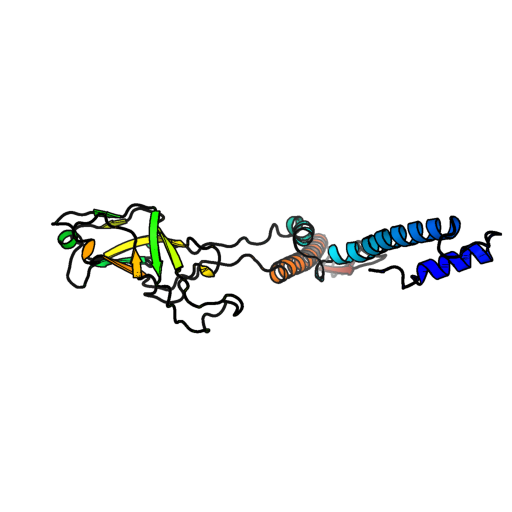3 TYR A C 1
ATOM 1442 O O . TYR A 1 193 ? -29.266 9.694 21.377 1.00 86.88 193 TYR A O 1
ATOM 1450 N N . ARG A 1 194 ? -30.333 8.278 22.748 1.00 86.94 194 ARG A N 1
ATOM 1451 C CA . ARG A 1 194 ? -31.003 9.350 23.511 1.00 86.94 194 ARG A CA 1
ATOM 1452 C C . ARG A 1 194 ? -30.031 10.363 24.121 1.00 86.94 194 ARG A C 1
ATOM 1454 O O . ARG A 1 194 ? -30.296 11.559 24.057 1.00 86.94 194 ARG A O 1
ATOM 1461 N N . ASP A 1 195 ? -28.928 9.895 24.697 1.00 84.81 195 ASP A N 1
ATOM 1462 C CA . ASP A 1 195 ? -27.942 10.737 25.388 1.00 84.81 195 ASP A CA 1
ATOM 1463 C C . ASP A 1 195 ? -26.822 11.276 24.466 1.00 84.81 195 ASP A C 1
ATOM 1465 O O . ASP A 1 195 ? -25.686 11.501 24.889 1.00 84.81 195 ASP A O 1
ATOM 1469 N N . TYR A 1 196 ? -27.112 11.483 23.174 1.00 84.50 196 TYR A N 1
ATOM 1470 C CA . TYR A 1 196 ? -26.094 11.903 22.202 1.00 84.50 196 TYR A CA 1
ATOM 1471 C C . TYR A 1 196 ? -25.455 13.261 22.497 1.00 84.50 196 TYR A C 1
ATOM 1473 O O . TYR A 1 196 ? -24.270 13.449 22.235 1.00 84.50 196 TYR A O 1
ATOM 1481 N N . LEU A 1 197 ? -26.202 14.188 23.098 1.00 84.50 197 LEU A N 1
ATOM 1482 C CA . LEU A 1 197 ? -25.710 15.527 23.440 1.00 84.50 197 LEU A CA 1
ATOM 1483 C C . LEU A 1 197 ? -24.604 15.507 24.505 1.00 84.50 197 LEU A C 1
ATOM 1485 O O . LEU A 1 197 ? -23.790 16.427 24.556 1.00 84.50 197 LEU A O 1
ATOM 1489 N N . SER A 1 198 ? -24.556 14.464 25.335 1.00 83.50 198 SER A N 1
ATOM 1490 C CA . SER A 1 198 ? -23.588 14.337 26.427 1.00 83.50 198 SER A CA 1
ATOM 1491 C C . SER A 1 198 ? -22.280 13.656 26.005 1.00 83.50 198 SER A C 1
ATOM 1493 O O . SER A 1 198 ? -21.382 13.525 26.839 1.00 83.50 198 SER A O 1
ATOM 1495 N N . ASN A 1 199 ? -22.154 13.205 24.744 1.00 83.19 199 ASN A N 1
ATOM 1496 C CA . ASN A 1 199 ? -21.007 12.429 24.237 1.00 83.19 199 ASN A CA 1
ATOM 1497 C C . ASN A 1 199 ? -20.623 11.254 25.161 1.00 83.19 199 ASN A C 1
ATOM 1499 O O . ASN A 1 199 ? -19.454 11.016 25.467 1.00 83.19 199 ASN A O 1
ATOM 1503 N N . SER A 1 200 ? -21.629 10.547 25.675 1.00 87.19 200 SER A N 1
ATOM 1504 C CA . SER A 1 200 ? -21.453 9.430 26.608 1.00 87.19 200 SER A CA 1
ATOM 1505 C C . SER A 1 200 ? -21.005 8.129 25.939 1.00 87.19 200 SER A C 1
ATOM 1507 O O . SER A 1 200 ? -20.426 7.268 26.607 1.00 87.19 200 SER A O 1
ATOM 1509 N N . LEU A 1 201 ? -21.233 8.009 24.630 1.00 89.00 201 LEU A N 1
ATOM 1510 C CA . LEU A 1 201 ? -20.613 7.009 23.778 1.00 89.00 201 LEU A CA 1
ATOM 1511 C C . LEU A 1 201 ? -19.223 7.511 23.378 1.00 89.00 201 LEU A C 1
ATOM 1513 O O . LEU A 1 201 ? -19.053 8.639 22.926 1.00 89.00 201 LEU A O 1
ATOM 1517 N N . THR A 1 202 ? -18.220 6.671 23.577 1.00 90.62 202 THR A N 1
ATOM 1518 C CA . THR A 1 202 ? -16.848 6.915 23.151 1.00 90.62 202 THR A CA 1
ATOM 1519 C C . THR A 1 202 ? -16.417 5.792 22.229 1.00 90.62 202 THR A C 1
ATOM 1521 O O . THR A 1 202 ? -16.942 4.677 22.263 1.00 90.62 202 THR A O 1
ATOM 1524 N N . VAL A 1 203 ? -15.462 6.088 21.363 1.00 91.75 203 VAL A N 1
ATOM 1525 C CA . VAL A 1 203 ? -14.847 5.092 20.497 1.00 91.75 203 VAL A CA 1
ATOM 1526 C C . VAL A 1 203 ? -13.349 5.143 20.727 1.00 91.75 203 VAL A C 1
ATOM 1528 O O . VAL A 1 203 ? -12.808 6.218 20.956 1.00 91.75 203 VAL A O 1
ATOM 1531 N N . THR A 1 204 ? -12.697 3.987 20.724 1.00 92.06 204 THR A N 1
ATOM 1532 C CA . THR A 1 204 ? -11.251 3.876 20.906 1.00 92.06 204 THR A CA 1
ATOM 1533 C C . THR A 1 204 ? -10.693 2.692 20.135 1.00 92.06 204 THR A C 1
ATOM 1535 O O . THR A 1 204 ? -11.383 1.696 19.900 1.00 92.06 204 THR A O 1
ATOM 1538 N N . ASN A 1 205 ? -9.430 2.788 19.728 1.00 92.75 205 ASN A N 1
ATOM 1539 C CA . ASN A 1 205 ? -8.674 1.652 19.224 1.00 92.75 205 ASN A CA 1
ATOM 1540 C C . ASN A 1 205 ? -7.776 1.089 20.335 1.00 92.75 205 ASN A C 1
ATOM 1542 O O . ASN A 1 205 ? -6.898 1.770 20.854 1.00 92.75 205 ASN A O 1
ATOM 1546 N N . LEU A 1 206 ? -7.961 -0.182 20.679 1.00 91.38 206 LEU A N 1
ATOM 1547 C CA . LEU A 1 206 ? -7.204 -0.871 21.726 1.00 91.38 206 LEU A CA 1
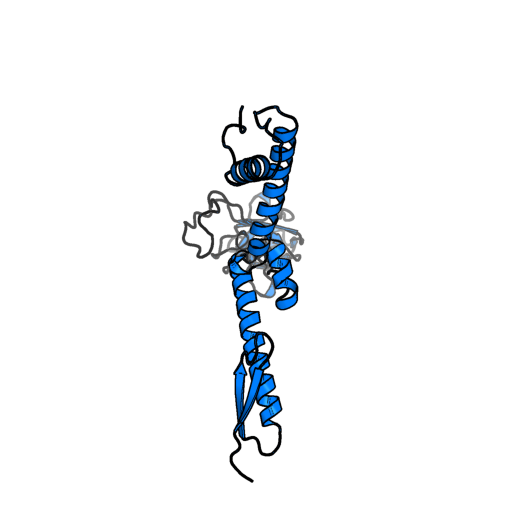ATOM 1548 C C . LEU A 1 206 ? -5.768 -1.204 21.309 1.00 91.38 206 LEU A C 1
ATOM 1550 O O . LEU A 1 206 ? -4.901 -1.402 22.157 1.00 91.38 206 LEU A O 1
ATOM 1554 N N . LYS A 1 207 ? -5.517 -1.308 20.002 1.00 91.19 207 LYS A N 1
ATOM 1555 C CA . LYS A 1 207 ? -4.214 -1.651 19.422 1.00 91.19 207 LYS A CA 1
ATOM 1556 C C . LYS A 1 207 ? -3.885 -0.731 18.242 1.00 91.19 207 LYS A C 1
ATOM 1558 O O . LYS A 1 207 ? -4.808 -0.176 17.633 1.00 91.19 207 LYS A O 1
ATOM 1563 N N . PRO A 1 208 ? -2.594 -0.587 17.895 1.00 88.75 208 PRO A N 1
ATOM 1564 C CA . PRO A 1 208 ? -2.181 0.063 16.659 1.00 88.75 208 PRO A CA 1
ATOM 1565 C C . PRO A 1 208 ? -2.766 -0.617 15.420 1.00 88.75 208 PRO A C 1
ATOM 1567 O O . PRO A 1 208 ? -2.846 -1.844 15.354 1.00 88.75 208 PRO A O 1
ATOM 1570 N N . ILE A 1 209 ? -3.112 0.183 14.416 1.00 88.75 209 ILE A N 1
ATOM 1571 C CA . ILE A 1 209 ? -3.533 -0.272 13.095 1.00 88.75 209 ILE A CA 1
ATOM 1572 C C . ILE A 1 209 ? -2.538 0.246 12.059 1.00 88.75 209 ILE A C 1
ATOM 1574 O O . ILE A 1 209 ? -2.495 1.439 11.763 1.00 88.75 209 ILE A O 1
ATOM 1578 N N . ILE A 1 210 ? -1.746 -0.668 11.503 1.00 88.50 210 ILE A N 1
ATOM 1579 C CA . ILE A 1 210 ? -0.656 -0.373 10.557 1.00 88.50 210 ILE A CA 1
ATOM 1580 C C . ILE A 1 210 ? -0.816 -1.117 9.222 1.00 88.50 210 ILE A C 1
ATOM 1582 O O . ILE A 1 210 ? 0.152 -1.344 8.501 1.00 88.50 210 ILE A O 1
ATOM 1586 N N . SER A 1 211 ? -2.041 -1.537 8.896 1.00 89.50 211 SER A N 1
ATOM 1587 C CA . SER A 1 211 ? -2.338 -2.322 7.693 1.00 89.50 211 SER A CA 1
ATOM 1588 C C . SER A 1 211 ? -2.315 -1.494 6.400 1.00 89.50 211 SER A C 1
ATOM 1590 O O . SER A 1 211 ? -2.109 -2.063 5.322 1.00 89.50 211 SER A O 1
ATOM 1592 N N . GLY A 1 212 ? -2.466 -0.169 6.483 1.00 88.44 212 GLY A N 1
ATOM 1593 C CA . GLY A 1 212 ? -2.381 0.740 5.343 1.00 88.44 212 GLY A CA 1
ATOM 1594 C C . GLY A 1 212 ? -0.958 0.841 4.795 1.00 88.44 212 GLY A C 1
ATOM 1595 O O . GLY A 1 212 ? 0.016 0.948 5.546 1.00 88.44 212 GLY A O 1
ATOM 1596 N N . ALA A 1 213 ? -0.835 0.805 3.471 1.00 89.12 213 ALA A N 1
ATOM 1597 C CA . ALA A 1 213 ? 0.441 0.817 2.764 1.00 89.12 213 ALA A CA 1
ATOM 1598 C C . ALA A 1 213 ? 0.372 1.775 1.576 1.00 89.12 213 ALA A C 1
ATOM 1600 O O . ALA A 1 213 ? -0.618 1.778 0.849 1.00 89.12 213 ALA A O 1
ATOM 1601 N N . ASN A 1 214 ? 1.403 2.601 1.395 1.00 89.19 214 ASN A N 1
ATOM 1602 C CA . ASN A 1 214 ? 1.486 3.504 0.248 1.00 89.19 214 ASN A CA 1
ATOM 1603 C C . ASN A 1 214 ? 1.625 2.712 -1.051 1.00 89.19 214 ASN A C 1
ATOM 1605 O O . ASN A 1 214 ? 1.993 1.536 -1.035 1.00 89.19 214 ASN A O 1
ATOM 1609 N N . GLU A 1 215 ? 1.335 3.387 -2.158 1.00 90.19 215 GLU A N 1
ATOM 1610 C CA . GLU A 1 215 ? 1.709 2.891 -3.474 1.00 90.19 215 GLU A CA 1
ATOM 1611 C C . GLU A 1 215 ? 3.215 2.618 -3.513 1.00 90.19 215 GLU A C 1
ATOM 1613 O O . GLU A 1 215 ? 4.018 3.297 -2.860 1.00 90.19 215 GLU A O 1
ATOM 1618 N N . GLU A 1 216 ? 3.588 1.568 -4.229 1.00 90.88 216 GLU A N 1
ATOM 1619 C CA . GLU A 1 216 ? 4.980 1.190 -4.383 1.00 90.88 216 GLU A CA 1
ATOM 1620 C C . GLU A 1 216 ? 5.786 2.301 -5.067 1.00 90.88 216 GLU A C 1
ATOM 1622 O O . GLU A 1 216 ? 5.390 2.843 -6.096 1.00 90.88 216 GLU A O 1
ATOM 1627 N N . SER A 1 217 ? 6.957 2.624 -4.514 1.00 91.06 217 SER A N 1
ATOM 1628 C CA . SER A 1 217 ? 7.844 3.600 -5.141 1.00 91.06 217 SER A CA 1
ATOM 1629 C C . SER A 1 217 ? 8.440 3.048 -6.436 1.00 91.06 217 SER A C 1
ATOM 1631 O O . SER A 1 217 ? 8.748 1.858 -6.536 1.00 91.06 217 SER A O 1
ATOM 1633 N N . GLU A 1 218 ? 8.707 3.922 -7.411 1.00 90.31 218 GLU A N 1
ATOM 1634 C CA . GLU A 1 218 ? 9.346 3.519 -8.672 1.00 90.31 218 GLU A CA 1
ATOM 1635 C C . GLU A 1 218 ? 10.670 2.775 -8.440 1.00 90.31 218 GLU A C 1
ATOM 1637 O O . GLU A 1 218 ? 10.985 1.813 -9.138 1.00 90.31 218 GLU A O 1
ATOM 1642 N N . THR A 1 219 ? 11.441 3.186 -7.429 1.00 90.81 219 THR A N 1
ATOM 1643 C CA . THR A 1 219 ? 12.687 2.516 -7.034 1.00 90.81 219 THR A CA 1
ATOM 1644 C C . THR A 1 219 ? 12.433 1.093 -6.535 1.00 90.81 219 THR A C 1
ATOM 1646 O O . THR A 1 219 ? 13.161 0.175 -6.915 1.00 90.81 219 THR A O 1
ATOM 1649 N N . GLY A 1 220 ? 11.395 0.887 -5.717 1.00 91.50 220 GLY A N 1
ATOM 1650 C CA . GLY A 1 220 ? 10.991 -0.442 -5.251 1.00 91.50 220 GLY A CA 1
ATOM 1651 C C . GLY A 1 220 ? 10.527 -1.337 -6.400 1.00 91.50 220 GLY A C 1
ATOM 1652 O O . GLY A 1 220 ? 10.973 -2.482 -6.519 1.00 91.50 220 GLY A O 1
ATOM 1653 N N . TYR A 1 221 ? 9.730 -0.780 -7.310 1.00 94.06 221 TYR A N 1
ATOM 1654 C CA . TYR A 1 221 ? 9.249 -1.492 -8.488 1.00 94.06 221 TYR A CA 1
ATOM 1655 C C . TYR A 1 221 ? 10.404 -1.889 -9.427 1.00 94.06 221 TYR A C 1
ATOM 1657 O O . TYR A 1 221 ? 10.536 -3.062 -9.780 1.00 94.06 221 TYR A O 1
ATOM 1665 N N . LYS A 1 222 ? 11.338 -0.972 -9.732 1.00 92.81 222 LYS A N 1
ATOM 1666 C CA . LYS A 1 222 ? 12.576 -1.271 -10.488 1.00 92.81 222 LYS A CA 1
ATOM 1667 C C . LYS A 1 222 ? 13.389 -2.392 -9.854 1.00 92.81 222 LYS A C 1
ATOM 1669 O O . LYS A 1 222 ? 13.893 -3.271 -10.554 1.00 92.81 222 LYS A O 1
ATOM 1674 N N . TYR A 1 223 ? 13.525 -2.367 -8.532 1.00 92.69 223 TYR A N 1
ATOM 1675 C CA . TYR A 1 223 ? 14.255 -3.391 -7.799 1.00 92.69 223 TYR A CA 1
ATOM 1676 C C . TYR A 1 223 ? 13.608 -4.773 -7.942 1.00 92.69 223 TYR A C 1
ATOM 1678 O O . TYR A 1 223 ? 14.313 -5.754 -8.186 1.00 92.69 223 TYR A O 1
ATOM 1686 N N . ARG A 1 224 ? 12.274 -4.859 -7.862 1.00 93.81 224 ARG A N 1
ATOM 1687 C CA . ARG A 1 224 ? 11.540 -6.104 -8.126 1.00 93.81 224 ARG A CA 1
ATOM 1688 C C . ARG A 1 224 ? 11.719 -6.598 -9.558 1.00 93.81 224 ARG A C 1
ATOM 1690 O O . ARG A 1 224 ? 11.950 -7.791 -9.729 1.00 93.81 224 ARG A O 1
ATOM 1697 N N . ILE A 1 225 ? 11.660 -5.714 -10.558 1.00 92.06 225 ILE A N 1
ATOM 1698 C CA . ILE A 1 225 ? 11.876 -6.094 -11.967 1.00 92.06 225 ILE A CA 1
ATOM 1699 C C . ILE A 1 225 ? 13.278 -6.682 -12.135 1.00 92.06 225 ILE A C 1
ATOM 1701 O O . ILE A 1 225 ? 13.429 -7.785 -12.653 1.00 92.06 225 ILE A O 1
ATOM 1705 N N . SER A 1 226 ? 14.296 -5.975 -11.637 1.00 92.12 226 SER A N 1
ATOM 1706 C CA . SER A 1 226 ? 15.692 -6.416 -11.703 1.00 92.12 226 SER A CA 1
ATOM 1707 C C . SER A 1 226 ? 15.882 -7.789 -11.052 1.00 92.12 226 SER A C 1
ATOM 1709 O O . SER A 1 226 ? 16.439 -8.699 -11.663 1.00 92.12 226 SER A O 1
ATOM 1711 N N . LYS A 1 227 ? 15.322 -7.983 -9.851 1.00 93.31 227 LYS A N 1
ATOM 1712 C CA . LYS A 1 227 ? 15.346 -9.278 -9.162 1.00 93.31 227 LYS A CA 1
ATOM 1713 C C . LYS A 1 227 ? 14.641 -10.385 -9.934 1.00 93.31 227 LYS A C 1
ATOM 1715 O O . LYS A 1 227 ? 15.133 -11.511 -9.952 1.00 93.31 227 LYS A O 1
ATOM 1720 N N . ALA A 1 228 ? 13.488 -10.101 -10.531 1.00 91.56 228 ALA A N 1
ATOM 1721 C CA . ALA A 1 228 ? 12.755 -11.091 -11.307 1.00 91.56 228 ALA A CA 1
ATOM 1722 C C . ALA A 1 228 ? 13.554 -11.534 -12.538 1.00 91.56 228 ALA A C 1
ATOM 1724 O O . ALA A 1 228 ? 13.626 -12.730 -12.805 1.00 91.56 228 ALA A O 1
ATOM 1725 N N . TRP A 1 229 ? 14.235 -10.608 -13.222 1.00 88.19 229 TRP A N 1
ATOM 1726 C CA . TRP A 1 229 ? 15.136 -10.951 -14.324 1.00 88.19 229 TRP A CA 1
ATOM 1727 C C . TRP A 1 229 ? 16.299 -11.835 -13.887 1.00 88.19 229 TRP A C 1
ATOM 1729 O O . TRP A 1 229 ? 16.486 -12.903 -14.466 1.00 88.19 229 TRP A O 1
ATOM 1739 N N . THR A 1 230 ? 17.033 -11.456 -12.838 1.00 89.56 230 THR A N 1
ATOM 1740 C CA . THR A 1 230 ? 18.161 -12.272 -12.354 1.00 89.56 230 THR A CA 1
ATOM 1741 C C . THR A 1 230 ? 17.704 -13.644 -11.862 1.00 89.56 230 THR A C 1
ATOM 1743 O O . THR A 1 230 ? 18.398 -14.641 -12.040 1.00 89.56 230 THR A O 1
ATOM 1746 N N . THR A 1 231 ? 16.514 -13.713 -11.255 1.00 91.06 231 THR A N 1
ATOM 1747 C CA . THR A 1 231 ? 15.930 -14.979 -10.789 1.00 91.06 231 THR A CA 1
ATOM 1748 C C . THR A 1 231 ? 15.508 -15.853 -11.965 1.00 91.06 231 THR A C 1
ATOM 1750 O O . THR A 1 231 ? 15.760 -17.051 -11.942 1.00 91.06 231 THR A O 1
ATOM 1753 N N . SER A 1 232 ? 14.908 -15.272 -13.007 1.00 88.25 232 SER A N 1
ATOM 1754 C CA . SER A 1 232 ? 14.533 -16.008 -14.216 1.00 88.25 232 SER A CA 1
ATOM 1755 C C . SER A 1 232 ? 15.754 -16.546 -14.957 1.00 88.25 232 SER A C 1
ATOM 1757 O O . SER A 1 232 ? 15.702 -17.664 -15.458 1.00 88.25 232 SER A O 1
ATOM 1759 N N . GLU A 1 233 ? 16.850 -15.787 -15.016 1.00 87.25 233 GLU A N 1
ATOM 1760 C CA . GLU A 1 233 ? 18.110 -16.248 -15.605 1.00 87.25 233 GLU A CA 1
ATOM 1761 C C . GLU A 1 233 ? 18.668 -17.453 -14.835 1.00 87.25 233 GLU A C 1
ATOM 1763 O O . GLU A 1 233 ? 18.932 -18.498 -15.423 1.00 87.25 233 GLU A O 1
ATOM 1768 N N . ALA A 1 234 ? 18.761 -17.354 -13.505 1.00 87.88 234 ALA A N 1
ATOM 1769 C CA . ALA A 1 234 ? 19.225 -18.458 -12.665 1.00 87.88 234 ALA A CA 1
ATOM 1770 C C . ALA A 1 234 ? 18.301 -19.691 -12.727 1.00 87.88 234 ALA A C 1
ATOM 1772 O O . ALA A 1 234 ? 18.775 -20.830 -12.698 1.00 87.88 234 ALA A O 1
ATOM 1773 N N . ALA A 1 235 ? 16.985 -19.476 -12.824 1.00 89.75 235 ALA A N 1
ATOM 1774 C CA . ALA A 1 235 ? 16.005 -20.546 -12.972 1.00 89.75 235 ALA A CA 1
ATOM 1775 C C . ALA A 1 235 ? 16.159 -21.272 -14.314 1.00 89.75 235 ALA A C 1
ATOM 1777 O O . ALA A 1 235 ? 16.118 -22.501 -14.339 1.00 89.75 235 ALA A O 1
ATOM 1778 N N . ASN A 1 236 ? 16.392 -20.538 -15.406 1.00 87.62 236 ASN A N 1
ATOM 1779 C CA . ASN A 1 236 ? 16.641 -21.124 -16.722 1.00 87.62 236 ASN A CA 1
ATOM 1780 C C . ASN A 1 236 ? 17.917 -21.971 -16.724 1.00 87.62 236 ASN A C 1
ATOM 1782 O O . ASN A 1 236 ? 17.884 -23.112 -17.175 1.00 87.62 236 ASN A O 1
ATOM 1786 N N . ASP A 1 237 ? 19.010 -21.464 -16.158 1.00 86.94 237 ASP A N 1
ATOM 1787 C CA . ASP A 1 237 ? 20.263 -22.218 -16.055 1.00 86.94 237 ASP A CA 1
ATOM 1788 C C . ASP A 1 237 ? 20.097 -23.502 -15.236 1.00 86.94 237 ASP A C 1
ATOM 1790 O O . ASP A 1 237 ? 20.553 -24.574 -15.638 1.00 86.94 237 ASP A O 1
ATOM 1794 N N . SER A 1 238 ? 19.384 -23.415 -14.111 1.00 88.38 238 SER A N 1
ATOM 1795 C CA . SER A 1 238 ? 19.081 -24.583 -13.277 1.00 88.38 238 SER A CA 1
ATOM 1796 C C . SER A 1 238 ? 18.204 -25.592 -14.022 1.00 88.38 238 SER A C 1
ATOM 1798 O O . SER A 1 238 ? 18.440 -26.794 -13.935 1.00 88.38 238 SER A O 1
ATOM 1800 N N . ALA A 1 239 ? 17.218 -25.118 -14.789 1.00 88.75 239 ALA A N 1
ATOM 1801 C CA . ALA A 1 239 ? 16.350 -25.969 -15.596 1.00 88.75 239 ALA A CA 1
ATOM 1802 C C . ALA A 1 239 ? 17.124 -26.681 -16.716 1.00 88.75 239 ALA A C 1
ATOM 1804 O O . ALA A 1 239 ? 16.910 -27.872 -16.937 1.00 88.75 239 ALA A O 1
ATOM 1805 N N . VAL A 1 240 ? 18.055 -25.988 -17.382 1.00 87.69 240 VAL A N 1
ATOM 1806 C CA . VAL A 1 240 ? 18.937 -26.580 -18.400 1.00 87.69 240 VAL A CA 1
ATOM 1807 C C . VAL A 1 240 ? 19.857 -27.624 -17.770 1.00 87.69 240 VAL A C 1
ATOM 1809 O O . VAL A 1 240 ? 19.925 -28.746 -18.264 1.00 87.69 240 VAL A O 1
ATOM 1812 N N . SER A 1 241 ? 20.517 -27.301 -16.655 1.00 86.69 241 SER A N 1
ATOM 1813 C CA . SER A 1 241 ? 21.394 -28.245 -15.950 1.00 86.69 241 SER A CA 1
ATOM 1814 C C . SER A 1 241 ? 20.635 -29.494 -15.483 1.00 86.69 241 SER A C 1
ATOM 1816 O O . SER A 1 241 ? 21.111 -30.617 -15.669 1.00 86.69 241 SER A O 1
ATOM 1818 N N . LEU A 1 242 ? 19.412 -29.323 -14.969 1.00 88.19 242 LEU A N 1
ATOM 1819 C CA . LEU A 1 242 ? 18.543 -30.432 -14.580 1.00 88.19 242 LEU A CA 1
ATOM 1820 C C . LEU A 1 242 ? 18.140 -31.293 -15.784 1.00 88.19 242 LEU A C 1
ATOM 1822 O O . LEU A 1 242 ? 18.229 -32.516 -15.713 1.00 88.19 242 LEU A O 1
ATOM 1826 N N . ALA A 1 243 ? 17.722 -30.671 -16.889 1.00 87.56 243 ALA A N 1
ATOM 1827 C CA . ALA A 1 243 ? 17.336 -31.386 -18.104 1.00 87.56 243 ALA A CA 1
ATOM 1828 C C . ALA A 1 243 ? 18.497 -32.208 -18.683 1.00 87.56 243 ALA A C 1
ATOM 1830 O O . ALA A 1 243 ? 18.291 -33.306 -19.191 1.00 87.56 243 ALA A O 1
ATOM 1831 N N . VAL A 1 244 ? 19.718 -31.688 -18.576 1.00 86.44 244 VAL A N 1
ATOM 1832 C CA . VAL A 1 244 ? 20.929 -32.345 -19.067 1.00 86.44 244 VAL A CA 1
ATOM 1833 C C . VAL A 1 244 ? 21.375 -33.477 -18.140 1.00 86.44 244 VAL A C 1
ATOM 1835 O O . VAL A 1 244 ? 21.696 -34.560 -18.618 1.00 86.44 244 VAL A O 1
ATOM 1838 N N . THR A 1 245 ? 21.333 -33.272 -16.822 1.00 86.19 245 THR A N 1
ATOM 1839 C CA . THR A 1 245 ? 21.677 -34.308 -15.825 1.00 86.19 245 THR A CA 1
ATOM 1840 C C . THR A 1 245 ? 20.647 -35.444 -15.792 1.00 86.19 245 THR A C 1
ATOM 1842 O O . THR A 1 245 ? 20.945 -36.552 -15.360 1.00 86.19 245 THR A O 1
ATOM 1845 N N . ALA A 1 246 ? 19.426 -35.205 -16.279 1.00 87.88 246 ALA A N 1
ATOM 1846 C CA . ALA A 1 246 ? 18.421 -36.253 -16.444 1.00 87.88 246 ALA A CA 1
ATOM 1847 C C . ALA A 1 246 ? 18.784 -37.284 -17.534 1.00 87.88 246 ALA A C 1
ATOM 1849 O O . ALA A 1 246 ? 18.162 -38.347 -17.591 1.00 87.88 246 ALA A O 1
ATOM 1850 N N . LEU A 1 247 ? 19.762 -36.994 -18.404 1.00 84.69 247 LEU A N 1
ATOM 1851 C CA . LEU A 1 247 ? 20.248 -37.950 -19.396 1.00 84.69 247 LEU A CA 1
ATOM 1852 C C . LEU A 1 247 ? 21.125 -39.029 -18.729 1.00 84.69 247 LEU A C 1
ATOM 1854 O O . LEU A 1 247 ? 22.002 -38.700 -17.928 1.00 84.69 247 LEU A O 1
ATOM 1858 N N . PRO A 1 248 ? 20.946 -40.318 -19.075 1.00 83.56 248 PRO A N 1
ATOM 1859 C CA . PRO A 1 248 ? 21.779 -41.390 -18.536 1.00 83.56 248 PRO A CA 1
ATOM 1860 C C . PRO A 1 248 ? 23.268 -41.171 -18.847 1.00 83.56 248 PRO A C 1
ATOM 1862 O O . PRO A 1 248 ? 23.623 -40.872 -19.986 1.00 83.56 248 PRO A O 1
ATOM 1865 N N . GLY A 1 249 ? 24.137 -41.354 -17.849 1.00 81.12 249 GLY A N 1
ATOM 1866 C CA . GLY A 1 249 ? 25.596 -41.237 -17.998 1.00 81.12 249 GLY A CA 1
ATOM 1867 C C . GLY A 1 249 ? 26.166 -39.820 -17.840 1.00 81.12 249 GLY A C 1
ATOM 1868 O O . GLY A 1 249 ? 27.379 -39.641 -17.943 1.00 81.12 249 GLY A O 1
ATOM 1869 N N . VAL A 1 250 ? 25.328 -38.813 -17.562 1.00 81.81 250 VAL A N 1
ATOM 1870 C CA . VAL A 1 250 ? 25.769 -37.434 -17.301 1.00 81.81 250 VAL A CA 1
ATOM 1871 C C . VAL A 1 250 ? 25.737 -37.159 -15.799 1.00 81.81 250 VAL A C 1
ATOM 1873 O O . VAL A 1 250 ? 24.674 -37.138 -15.187 1.00 81.81 250 VAL A O 1
ATOM 1876 N N . SER A 1 251 ? 26.905 -36.935 -15.194 1.00 80.88 251 SER A N 1
ATOM 1877 C CA . SER A 1 251 ? 27.014 -36.609 -13.763 1.00 80.88 251 SER A CA 1
ATOM 1878 C C . SER A 1 251 ? 26.947 -35.112 -13.481 1.00 80.88 251 SER A C 1
ATOM 1880 O O . SER A 1 251 ? 26.510 -34.710 -12.405 1.00 80.88 251 SER A O 1
ATOM 1882 N N . ASN A 1 252 ? 27.409 -34.285 -14.421 1.00 80.06 252 ASN A N 1
ATOM 1883 C CA . ASN A 1 252 ? 27.451 -32.842 -14.249 1.00 80.06 252 ASN A CA 1
ATOM 1884 C C . ASN A 1 252 ? 27.382 -32.118 -15.602 1.00 80.06 252 ASN A C 1
ATOM 1886 O O . ASN A 1 252 ? 27.831 -32.632 -16.628 1.00 80.06 252 ASN A O 1
ATOM 1890 N N . ALA A 1 253 ? 26.841 -30.902 -15.585 1.00 81.75 253 ALA A N 1
ATOM 1891 C CA . ALA A 1 253 ? 26.708 -30.038 -16.748 1.00 81.75 253 ALA A CA 1
ATOM 1892 C C . ALA A 1 253 ? 27.244 -28.641 -16.420 1.00 81.75 253 ALA A C 1
ATOM 1894 O O . ALA A 1 253 ? 26.721 -27.956 -15.540 1.00 81.75 253 ALA A O 1
ATOM 1895 N N . ILE A 1 254 ? 28.275 -28.208 -17.146 1.00 84.62 254 ILE A N 1
ATOM 1896 C CA . ILE A 1 254 ? 28.861 -26.871 -17.027 1.00 84.62 254 ILE A CA 1
ATOM 1897 C C . ILE A 1 254 ? 28.320 -26.017 -18.172 1.00 84.62 254 ILE A C 1
ATOM 1899 O O . ILE A 1 254 ? 28.587 -26.287 -19.343 1.00 84.62 254 ILE A O 1
ATOM 1903 N N . ILE A 1 255 ? 27.559 -24.977 -17.833 1.00 85.12 255 ILE A N 1
ATOM 1904 C CA . ILE A 1 255 ? 26.992 -24.042 -18.810 1.00 85.12 255 ILE A CA 1
ATOM 1905 C C . ILE A 1 255 ? 27.997 -22.916 -19.048 1.00 85.12 255 ILE A C 1
ATOM 1907 O O . ILE A 1 255 ? 28.327 -22.164 -18.129 1.00 85.12 255 ILE A O 1
ATOM 1911 N N . ASN A 1 256 ? 28.463 -22.779 -20.287 1.00 86.25 256 ASN A N 1
ATOM 1912 C CA . ASN A 1 256 ? 29.274 -21.650 -20.720 1.00 86.25 256 ASN A CA 1
ATOM 1913 C C . ASN A 1 256 ? 28.395 -20.649 -21.477 1.00 86.25 256 ASN A C 1
ATOM 1915 O O . ASN A 1 256 ? 27.898 -20.930 -22.571 1.00 86.25 256 ASN A O 1
ATOM 1919 N N . ARG A 1 257 ? 28.178 -19.478 -20.878 1.00 80.69 257 ARG A N 1
ATOM 1920 C CA . ARG A 1 257 ? 27.309 -18.439 -21.441 1.00 80.69 257 ARG A CA 1
ATOM 1921 C C . ARG A 1 257 ? 28.038 -17.638 -22.526 1.00 80.69 257 ARG A C 1
ATOM 1923 O O . ARG A 1 257 ? 29.243 -17.417 -22.446 1.00 80.69 257 ARG A O 1
ATOM 1930 N N . TRP A 1 258 ? 27.270 -17.140 -23.495 1.00 79.94 258 TRP A N 1
ATOM 1931 C CA . TRP A 1 258 ? 27.704 -16.192 -24.533 1.00 79.94 258 TRP A CA 1
ATOM 1932 C C . TRP A 1 258 ? 28.720 -16.726 -25.543 1.00 79.94 258 TRP A C 1
ATOM 1934 O O . TRP A 1 258 ? 29.471 -15.945 -26.135 1.00 79.94 258 TRP A O 1
ATOM 1944 N N . VAL A 1 259 ? 28.718 -18.035 -25.792 1.00 75.81 259 VAL A N 1
ATOM 1945 C CA . VAL A 1 259 ? 29.462 -18.588 -26.926 1.00 75.81 259 VAL A CA 1
ATOM 1946 C C . VAL A 1 259 ? 28.837 -18.041 -28.212 1.00 75.81 259 VAL A C 1
ATOM 1948 O O . VAL A 1 259 ? 27.648 -18.213 -28.451 1.00 75.81 259 VAL A O 1
ATOM 1951 N N . ASP A 1 260 ? 29.618 -17.307 -29.003 1.00 78.56 260 ASP A N 1
ATOM 1952 C CA . ASP A 1 260 ? 29.196 -16.621 -30.236 1.00 78.56 260 ASP A CA 1
ATOM 1953 C C . ASP A 1 260 ? 28.160 -15.489 -30.081 1.00 78.56 260 ASP A C 1
ATOM 1955 O O . ASP A 1 260 ? 27.551 -15.056 -31.063 1.00 78.56 260 ASP A O 1
ATOM 1959 N N . GLY A 1 261 ? 27.983 -14.954 -28.869 1.00 79.88 261 GLY A N 1
ATOM 1960 C CA . GLY A 1 261 ? 27.197 -13.741 -28.627 1.00 79.88 261 GLY A CA 1
ATOM 1961 C C . GLY A 1 261 ? 25.937 -13.930 -27.773 1.00 79.88 261 GLY A C 1
ATOM 1962 O O . GLY A 1 261 ? 25.721 -14.977 -27.159 1.00 79.88 261 GLY A O 1
ATOM 1963 N N . PRO A 1 262 ? 25.104 -12.879 -27.655 1.00 75.25 262 PRO A N 1
ATOM 1964 C CA . PRO A 1 262 ? 23.961 -12.877 -26.749 1.00 75.25 262 PRO A CA 1
ATOM 1965 C C . PRO A 1 262 ? 22.884 -13.871 -27.199 1.00 75.25 262 PRO A C 1
ATOM 1967 O O . PRO A 1 262 ? 22.468 -13.876 -28.355 1.00 75.25 262 PRO A O 1
ATOM 1970 N N . GLY A 1 263 ? 22.405 -14.689 -26.260 1.00 74.06 263 GLY A N 1
ATOM 1971 C CA . GLY A 1 263 ? 21.347 -15.679 -26.499 1.00 74.06 263 GLY A CA 1
ATOM 1972 C C . GLY A 1 263 ? 21.836 -17.062 -26.939 1.00 74.06 263 GLY A C 1
ATOM 1973 O O . GLY A 1 263 ? 21.006 -17.936 -27.172 1.00 74.06 263 GLY A O 1
ATOM 1974 N N . ARG A 1 264 ? 23.152 -17.283 -27.027 1.00 80.50 264 ARG A N 1
ATOM 1975 C CA . ARG A 1 264 ? 23.756 -18.604 -27.244 1.00 80.50 264 ARG A CA 1
ATOM 1976 C C . ARG A 1 264 ? 24.560 -19.045 -26.022 1.00 80.50 264 ARG A C 1
ATOM 1978 O O . ARG A 1 264 ? 25.137 -18.221 -25.309 1.00 80.50 264 ARG A O 1
ATOM 1985 N N . PHE A 1 265 ? 24.562 -20.348 -25.773 1.00 83.94 265 PHE A N 1
ATOM 1986 C CA . PHE A 1 265 ? 25.319 -20.985 -24.704 1.00 83.94 265 PHE A CA 1
ATOM 1987 C C . PHE A 1 265 ? 25.719 -22.391 -25.143 1.00 83.94 265 PHE A C 1
ATOM 1989 O O . PHE A 1 265 ? 24.958 -23.055 -25.848 1.00 83.94 265 PHE A O 1
ATOM 1996 N N . ASP A 1 266 ? 26.883 -22.832 -24.682 1.00 86.44 266 ASP A N 1
ATOM 1997 C CA . ASP A 1 266 ? 27.313 -24.219 -24.811 1.00 86.44 266 ASP A CA 1
ATOM 1998 C C . ASP A 1 266 ? 27.147 -24.922 -23.470 1.00 86.44 266 ASP A C 1
ATOM 2000 O O . ASP A 1 266 ? 27.326 -24.324 -22.403 1.00 86.44 266 ASP A O 1
ATOM 2004 N N . VAL A 1 267 ? 26.823 -26.210 -23.521 1.00 83.38 267 VAL A N 1
ATOM 2005 C CA . VAL A 1 267 ? 26.775 -27.063 -22.336 1.00 83.38 267 VAL A CA 1
ATOM 2006 C C . VAL A 1 267 ? 27.856 -28.119 -22.470 1.00 83.38 267 VAL A C 1
ATOM 2008 O O . VAL A 1 267 ? 27.791 -28.982 -23.344 1.00 83.38 267 VAL A O 1
ATOM 2011 N N . PHE A 1 268 ? 28.847 -28.054 -21.589 1.00 84.94 268 PHE A N 1
ATOM 2012 C CA . PHE A 1 268 ? 29.867 -29.083 -21.474 1.00 84.94 268 PHE A CA 1
ATOM 2013 C C . PHE A 1 268 ? 29.382 -30.150 -20.502 1.00 84.94 268 PHE A C 1
ATOM 2015 O O . PHE A 1 268 ? 29.014 -29.854 -19.364 1.00 84.94 268 PHE A O 1
ATOM 2022 N N . LEU A 1 269 ? 29.363 -31.392 -20.972 1.00 81.94 269 LEU A N 1
ATOM 2023 C CA . LEU A 1 269 ? 28.982 -32.550 -20.175 1.00 81.94 269 LEU A CA 1
ATOM 2024 C C . LEU A 1 269 ? 30.238 -33.120 -19.533 1.00 81.94 269 LEU A C 1
ATOM 2026 O O . LEU A 1 269 ? 31.195 -33.435 -20.239 1.00 81.94 269 LEU A O 1
ATOM 2030 N N . ASP A 1 270 ? 30.222 -33.263 -18.214 1.00 78.19 270 ASP A N 1
ATOM 2031 C CA . ASP A 1 270 ? 31.246 -34.008 -17.497 1.00 78.19 270 ASP A CA 1
ATOM 2032 C C . ASP A 1 270 ? 30.641 -35.341 -17.047 1.00 78.19 270 ASP A C 1
ATOM 2034 O O . ASP A 1 270 ? 29.657 -35.390 -16.293 1.00 78.19 270 ASP A O 1
ATOM 2038 N N . SER A 1 271 ? 31.188 -36.427 -17.588 1.00 71.12 271 SER A N 1
ATOM 2039 C CA . SER A 1 271 ? 30.777 -37.794 -17.291 1.00 71.12 271 SER A CA 1
ATOM 2040 C C . SER A 1 271 ? 31.816 -38.455 -16.398 1.00 71.12 271 SER A C 1
ATOM 2042 O O . SER A 1 271 ? 32.972 -38.597 -16.799 1.00 71.12 271 SER A O 1
ATOM 2044 N N . ILE A 1 272 ? 31.389 -38.988 -15.259 1.00 60.12 272 ILE A N 1
ATOM 2045 C CA . ILE A 1 272 ? 32.117 -40.056 -14.578 1.00 60.12 272 ILE A CA 1
ATOM 2046 C C . ILE A 1 272 ? 31.205 -41.263 -14.367 1.00 60.12 272 ILE A C 1
ATOM 2048 O O . ILE A 1 272 ? 30.490 -41.359 -13.374 1.00 60.12 272 ILE A O 1
ATOM 2052 N N . SER A 1 273 ? 31.329 -42.195 -15.319 1.00 51.31 273 SER A N 1
ATOM 2053 C CA . SER A 1 273 ? 31.353 -43.661 -15.163 1.00 51.31 273 SER A CA 1
ATOM 2054 C C . SER A 1 273 ? 30.342 -44.423 -16.054 1.00 51.31 273 SER A C 1
ATOM 2056 O O . SER A 1 273 ? 29.253 -43.899 -16.285 1.00 51.31 273 SER A O 1
ATOM 2058 N N . PRO A 1 274 ? 30.708 -45.629 -16.564 1.00 51.59 274 PRO A N 1
ATOM 2059 C CA . PRO A 1 274 ? 29.868 -46.498 -17.404 1.00 51.59 274 PRO A CA 1
ATOM 2060 C C . PRO A 1 274 ? 28.622 -47.045 -16.705 1.00 51.59 274 PRO A C 1
ATOM 2062 O O . PRO A 1 274 ? 28.645 -47.149 -15.456 1.00 51.59 274 PRO A O 1
#